Protein AF-A0AA40F4C8-F1 (afdb_monomer_lite)

Organism: NCBI:txid314040

Sequence (244 aa):
MNVYGVLSVASGTTTTLMPCRLSPGFLPMNLTTHPMLSGYGLGACSDGKNTGFLFYLANVSKSQVGIYKTTITSQQNSPPAPTPVSSFAFQVNPTSRLGAVYGNLADTAGPTAYVVFQDSQNALHLAASDGTLNLLVTPAGNPAMANTPVAYFPLGNQLIVYYFNSEATTIVYRVNILSALKQAEHQTLSEMPTPNGHTQLTAVLNPATVVTNSSGTSGTAFVSYIANGGGSIGTWADEVTTAS

pLDDT: mean 78.19, std 11.22, range [42.38, 93.25]

Radius of gyration: 17.73 Å; chains: 1; bounding box: 46×51×41 Å

Structure (mmCIF, N/CA/C/O backbone):
data_AF-A0AA40F4C8-F1
#
_entry.id   AF-A0AA40F4C8-F1
#
loop_
_atom_site.group_PDB
_atom_site.id
_atom_site.type_symbol
_atom_site.label_atom_id
_atom_site.label_alt_id
_atom_site.label_comp_id
_atom_site.label_asym_id
_atom_site.label_entity_id
_atom_site.label_seq_id
_atom_site.pdbx_PDB_ins_code
_atom_site.Cartn_x
_atom_site.Cartn_y
_atom_site.Cartn_z
_atom_site.occupancy
_atom_site.B_iso_or_equiv
_atom_site.auth_seq_id
_atom_site.auth_comp_id
_atom_site.auth_asym_id
_atom_site.auth_atom_id
_atom_site.pdbx_PDB_model_num
ATOM 1 N N . MET A 1 1 ? -20.120 -5.801 -5.354 1.00 59.66 1 MET A N 1
ATOM 2 C CA . MET A 1 1 ? -18.729 -5.355 -5.144 1.00 59.66 1 MET A CA 1
ATOM 3 C C . MET A 1 1 ? -18.763 -4.224 -4.138 1.00 59.66 1 MET A C 1
ATOM 5 O O . MET A 1 1 ? -19.530 -3.291 -4.349 1.00 59.66 1 MET A O 1
ATOM 9 N N . ASN A 1 2 ? -18.027 -4.331 -3.032 1.00 64.56 2 ASN A N 1
ATOM 10 C CA . ASN A 1 2 ? -17.949 -3.224 -2.086 1.00 64.56 2 ASN A CA 1
ATOM 11 C C . ASN A 1 2 ? -16.982 -2.176 -2.640 1.00 64.56 2 ASN A C 1
ATOM 13 O O . ASN A 1 2 ? -15.843 -2.504 -2.961 1.00 64.56 2 ASN A O 1
ATOM 17 N N . VAL A 1 3 ? -17.445 -0.936 -2.774 1.00 69.31 3 VAL A N 1
ATOM 18 C CA . VAL A 1 3 ? -16.591 0.197 -3.153 1.00 69.31 3 VAL A CA 1
ATOM 19 C C . VAL A 1 3 ? -16.376 1.030 -1.906 1.00 69.31 3 VAL A C 1
ATOM 21 O O . VAL A 1 3 ? -17.341 1.338 -1.205 1.00 69.31 3 VAL A O 1
ATOM 24 N N . TYR A 1 4 ? -15.131 1.393 -1.632 1.00 71.62 4 TYR A N 1
ATOM 25 C CA . TYR A 1 4 ? -14.750 2.200 -0.479 1.00 71.62 4 TYR A CA 1
ATOM 26 C C . TYR A 1 4 ? -14.129 3.505 -0.961 1.00 71.62 4 TYR A C 1
ATOM 28 O O . TYR A 1 4 ? -13.517 3.554 -2.026 1.00 71.62 4 TYR A O 1
ATOM 36 N N . GLY A 1 5 ? -14.299 4.562 -0.183 1.00 68.31 5 GLY A N 1
ATOM 37 C CA . GLY A 1 5 ? -13.740 5.867 -0.486 1.00 68.31 5 GLY A CA 1
ATOM 38 C C . GLY A 1 5 ? -13.587 6.704 0.769 1.00 68.31 5 GLY A C 1
ATOM 39 O O . GLY A 1 5 ? -13.863 6.258 1.884 1.00 68.31 5 GLY A O 1
ATOM 40 N N . VAL A 1 6 ? -13.140 7.937 0.580 1.00 71.62 6 VAL A N 1
ATOM 41 C CA . VAL A 1 6 ? -12.953 8.905 1.656 1.00 71.62 6 VAL A CA 1
ATOM 42 C C . VAL A 1 6 ? -13.672 10.170 1.249 1.00 71.62 6 VAL A C 1
ATOM 44 O O . VAL A 1 6 ? -13.396 10.742 0.197 1.00 71.62 6 VAL A O 1
ATOM 47 N N . LEU A 1 7 ? -14.625 10.580 2.075 1.00 71.88 7 LEU A N 1
ATOM 48 C CA . LEU A 1 7 ? -15.379 11.799 1.878 1.00 71.88 7 LEU A CA 1
ATOM 49 C C . LEU A 1 7 ? -14.697 12.926 2.646 1.00 71.88 7 LEU A C 1
ATOM 51 O O . LEU A 1 7 ? -14.493 12.833 3.855 1.00 71.88 7 LEU A O 1
ATOM 55 N N . SER A 1 8 ? -14.369 14.004 1.945 1.00 68.25 8 SER A N 1
ATOM 56 C CA . SER A 1 8 ? -13.979 15.257 2.577 1.00 68.25 8 SER A CA 1
ATOM 57 C C . SER A 1 8 ? -15.234 15.989 3.039 1.00 68.25 8 SER A C 1
ATOM 59 O O . SER A 1 8 ? -15.955 16.559 2.223 1.00 68.25 8 SER A O 1
ATOM 61 N N . VAL A 1 9 ? -15.513 15.951 4.341 1.00 67.19 9 VAL A N 1
ATOM 62 C CA . VAL A 1 9 ? -16.636 16.663 4.954 1.00 67.19 9 VAL A CA 1
ATOM 63 C C . VAL A 1 9 ? -16.110 17.974 5.521 1.00 67.19 9 VAL A C 1
ATOM 65 O O . VAL A 1 9 ? -15.381 17.993 6.513 1.00 67.19 9 VAL A O 1
ATOM 68 N N . ALA A 1 10 ? -16.463 19.082 4.877 1.00 67.50 10 ALA A N 1
ATOM 69 C CA . ALA A 1 10 ? -16.203 20.407 5.419 1.00 67.50 10 ALA A CA 1
ATOM 70 C C . ALA A 1 10 ? -17.279 20.749 6.463 1.00 67.50 10 ALA A C 1
ATOM 72 O O . ALA A 1 10 ? -18.471 20.698 6.166 1.00 67.50 10 ALA A O 1
ATOM 73 N N . SER A 1 11 ? -16.862 21.107 7.677 1.00 57.34 11 SER A N 1
ATOM 74 C CA . SER A 1 11 ? -17.738 21.593 8.746 1.00 57.34 11 SER A CA 1
ATOM 75 C C . SER A 1 11 ? -17.203 22.926 9.266 1.00 57.34 11 SER A C 1
ATOM 77 O O . SER A 1 11 ? -16.423 22.980 10.216 1.00 57.34 11 SER A O 1
ATOM 79 N N . GLY A 1 12 ? -17.609 24.027 8.631 1.00 69.75 12 GLY A N 1
ATOM 80 C CA . GLY A 1 12 ? -17.061 25.352 8.929 1.00 69.75 12 GLY A CA 1
ATOM 81 C C . GLY A 1 12 ? -15.633 25.498 8.393 1.00 69.75 12 GLY A C 1
ATOM 82 O O . GLY A 1 12 ? -15.419 25.373 7.191 1.00 69.75 12 GLY A O 1
ATOM 83 N N . THR A 1 13 ? -14.659 25.772 9.267 1.00 58.44 13 THR A N 1
ATOM 84 C CA . THR A 1 13 ? -13.235 25.939 8.902 1.00 58.44 13 THR A CA 1
ATOM 85 C C . THR A 1 13 ? -12.429 24.641 8.949 1.00 58.44 13 THR A C 1
ATOM 87 O O . THR A 1 13 ? -11.265 24.629 8.549 1.00 58.44 13 THR A O 1
ATOM 90 N N . THR A 1 14 ? -13.016 23.544 9.434 1.00 56.88 14 THR A N 1
ATOM 91 C CA . THR A 1 14 ? -12.347 22.245 9.521 1.00 56.88 14 THR A CA 1
ATOM 92 C C . THR A 1 14 ? -12.813 21.328 8.399 1.00 56.88 14 THR A C 1
ATOM 94 O O . THR A 1 14 ? -13.998 21.237 8.076 1.00 56.88 14 THR A O 1
ATOM 97 N N . THR A 1 15 ? -11.856 20.636 7.787 1.00 61.72 15 THR A N 1
ATOM 98 C CA . THR A 1 15 ? -12.133 19.540 6.859 1.00 61.72 15 THR A CA 1
ATOM 99 C C . THR A 1 15 ? -11.850 18.238 7.584 1.00 61.72 15 THR A C 1
ATOM 101 O O . THR A 1 15 ? -10.713 17.978 7.974 1.00 61.72 15 THR A O 1
ATOM 104 N N . THR A 1 16 ? -12.882 17.428 7.789 1.00 69.31 16 THR A N 1
ATOM 105 C CA . THR A 1 16 ? -12.741 16.082 8.335 1.00 69.31 16 THR A CA 1
ATOM 106 C C . THR A 1 16 ? -12.840 15.090 7.196 1.00 69.31 16 THR A C 1
ATOM 108 O O . THR A 1 16 ? -13.797 15.085 6.426 1.00 69.31 16 THR A O 1
ATOM 111 N N . LEU A 1 17 ? -11.834 14.237 7.082 1.00 68.62 17 LEU A N 1
ATOM 112 C CA . LEU A 1 17 ? -11.865 13.140 6.138 1.00 68.62 17 LEU A CA 1
ATOM 113 C C . LEU A 1 17 ? -12.557 11.953 6.800 1.00 68.62 17 LEU A C 1
ATOM 115 O O . LEU A 1 17 ? -12.140 11.484 7.858 1.00 68.62 17 LEU A O 1
ATOM 119 N N . MET A 1 18 ? -13.628 11.494 6.172 1.00 75.00 18 MET A N 1
ATOM 120 C CA . MET A 1 18 ? -14.476 10.425 6.666 1.00 75.00 18 MET A CA 1
ATOM 121 C C . MET A 1 18 ? -14.426 9.263 5.680 1.00 75.00 18 MET A C 1
ATOM 123 O O . MET A 1 18 ? -15.000 9.349 4.589 1.00 75.00 18 MET A O 1
ATOM 127 N N . PRO A 1 19 ? -13.756 8.161 6.028 1.00 74.31 19 PRO A N 1
ATOM 128 C CA . PRO A 1 19 ? -13.840 6.959 5.225 1.00 74.31 19 PRO A CA 1
ATOM 129 C C . PRO A 1 19 ? -15.274 6.443 5.176 1.00 74.31 19 PRO A C 1
ATOM 131 O O . PRO A 1 19 ? -16.036 6.576 6.134 1.00 74.31 19 PRO A O 1
ATOM 134 N N . CYS A 1 20 ? -15.664 5.875 4.045 1.00 76.69 20 CYS A N 1
ATOM 135 C CA . CYS A 1 20 ? -17.017 5.388 3.833 1.00 76.69 20 CYS A CA 1
ATOM 136 C C . CYS A 1 20 ? -17.041 4.205 2.865 1.00 76.69 20 CYS A C 1
ATOM 138 O O . CYS A 1 20 ? -16.199 4.075 1.974 1.00 76.69 20 CYS A O 1
ATOM 140 N N . ARG A 1 21 ? -18.036 3.331 3.031 1.00 80.19 21 ARG A N 1
ATOM 141 C CA . ARG A 1 21 ? -18.459 2.429 1.956 1.00 80.19 21 ARG A CA 1
ATOM 142 C C . ARG A 1 21 ? -19.359 3.232 1.023 1.00 80.19 21 ARG A C 1
ATOM 144 O O . ARG A 1 21 ? -20.300 3.848 1.502 1.00 80.19 21 ARG A O 1
ATOM 151 N N . LEU A 1 22 ? -19.075 3.231 -0.274 1.00 77.56 22 LEU A N 1
ATOM 152 C CA . LEU A 1 22 ? -19.856 3.900 -1.320 1.00 77.56 22 LEU A CA 1
ATOM 153 C C . LEU A 1 22 ? -20.883 2.957 -1.972 1.00 77.56 22 LEU A C 1
ATOM 155 O O . LEU A 1 22 ? -21.9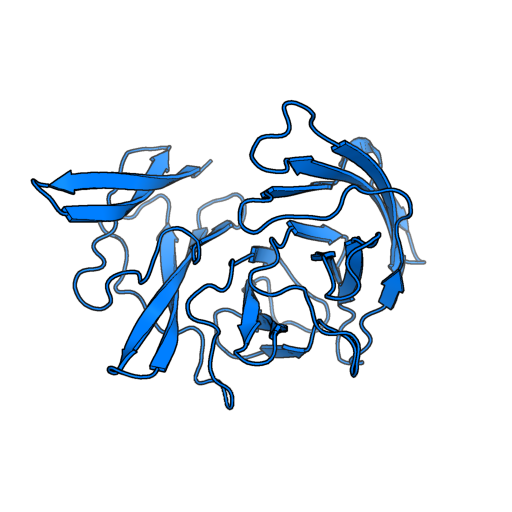39 3.401 -2.405 1.00 77.56 22 LEU A O 1
ATOM 159 N N . SER A 1 23 ? -20.596 1.653 -2.024 1.00 76.00 23 SER A N 1
ATOM 160 C CA . SER A 1 23 ? -21.461 0.621 -2.623 1.00 76.00 23 SER A CA 1
ATOM 161 C C . SER A 1 23 ? -21.364 -0.687 -1.824 1.00 76.00 23 SER A C 1
ATOM 163 O O . SER A 1 23 ? -20.271 -0.973 -1.326 1.00 76.00 23 SER A O 1
ATOM 165 N N . PRO A 1 24 ? -22.450 -1.477 -1.655 1.00 71.75 24 PRO A N 1
ATOM 166 C CA . PRO A 1 24 ? -23.795 -1.317 -2.240 1.00 71.75 24 PRO A CA 1
ATOM 167 C C . PRO A 1 24 ? -24.674 -0.256 -1.561 1.00 71.75 24 PRO A C 1
ATOM 169 O O . PRO A 1 24 ? -25.805 -0.033 -1.972 1.00 71.75 24 PRO A O 1
ATOM 172 N N . GLY A 1 25 ? -24.170 0.407 -0.526 1.00 78.50 25 GLY A N 1
ATOM 173 C CA . GLY A 1 25 ? -24.858 1.513 0.123 1.00 78.50 25 GLY A CA 1
ATOM 174 C C . GLY A 1 25 ? -23.880 2.351 0.923 1.00 78.50 25 GLY A C 1
ATOM 175 O O . GLY A 1 25 ? -22.860 1.828 1.397 1.00 78.50 25 GLY A O 1
ATOM 176 N N . PHE A 1 26 ? -24.217 3.632 1.063 1.00 82.06 26 PHE A N 1
ATOM 177 C CA . PHE A 1 26 ? -23.401 4.584 1.797 1.00 82.06 26 PHE A CA 1
ATOM 178 C C . PHE A 1 26 ? -23.356 4.218 3.281 1.00 82.06 26 PHE A C 1
ATOM 180 O O . PHE A 1 26 ? -24.395 4.138 3.934 1.00 82.06 26 PHE A O 1
ATOM 187 N N . LEU A 1 27 ? -22.156 3.994 3.808 1.00 81.00 27 LEU A N 1
ATOM 188 C CA . LEU A 1 27 ? -21.935 3.775 5.233 1.00 81.00 27 LEU A CA 1
ATOM 189 C C . LEU A 1 27 ? -20.741 4.620 5.689 1.00 81.00 27 LEU A C 1
ATOM 191 O O . LEU A 1 27 ? -19.606 4.266 5.347 1.00 81.00 27 LEU A O 1
ATOM 195 N N . PRO A 1 28 ? -20.962 5.722 6.427 1.00 78.94 28 PRO A N 1
ATOM 196 C CA . PRO A 1 28 ? -19.875 6.510 6.987 1.00 78.94 28 PRO A CA 1
ATOM 197 C C . PRO A 1 28 ? -19.174 5.736 8.105 1.00 78.94 28 PRO A C 1
ATOM 199 O O . PRO A 1 28 ? -19.815 5.050 8.903 1.00 78.94 28 PRO A O 1
ATOM 202 N N . MET A 1 29 ? -17.851 5.861 8.182 1.00 75.75 29 MET A N 1
ATOM 203 C CA . MET A 1 29 ? -17.067 5.271 9.260 1.00 75.75 29 MET A CA 1
ATOM 204 C C . MET A 1 29 ? -16.811 6.301 10.345 1.00 75.75 29 MET A C 1
ATOM 206 O O . MET A 1 29 ? -16.271 7.378 10.094 1.00 75.75 29 MET A O 1
ATOM 210 N N . ASN A 1 30 ? -17.199 5.953 11.569 1.00 71.25 30 ASN A N 1
ATOM 211 C CA . ASN A 1 30 ? -16.960 6.794 12.724 1.00 71.25 30 ASN A CA 1
ATOM 212 C C . ASN A 1 30 ? -15.550 6.535 13.277 1.00 71.25 30 ASN A C 1
ATOM 214 O O . ASN A 1 30 ? -15.293 5.482 13.857 1.00 71.25 30 ASN A O 1
ATOM 218 N N . LEU A 1 31 ? -14.647 7.501 13.091 1.00 71.69 31 LEU A N 1
ATOM 219 C CA . LEU A 1 31 ? -13.261 7.454 13.571 1.00 71.69 31 LEU A CA 1
ATOM 220 C C . LEU A 1 31 ? -13.022 8.338 14.812 1.00 71.69 31 LEU A C 1
ATOM 222 O O . LEU A 1 31 ? -11.901 8.782 15.040 1.00 71.69 31 LEU A O 1
ATOM 226 N N . THR A 1 32 ? -14.051 8.633 15.615 1.00 68.00 32 THR A N 1
ATOM 227 C CA . THR A 1 32 ? -13.962 9.601 16.730 1.00 68.00 32 THR A CA 1
ATOM 228 C C . THR A 1 32 ? -12.870 9.308 17.755 1.00 68.00 32 THR A C 1
ATOM 230 O O . THR A 1 32 ? -12.307 10.247 18.310 1.00 68.00 32 THR A O 1
ATOM 233 N N . THR A 1 33 ? -12.559 8.038 18.024 1.00 67.62 33 THR A N 1
ATOM 234 C CA . THR A 1 33 ? -11.552 7.667 19.034 1.00 67.62 33 THR A CA 1
ATOM 235 C C . THR A 1 33 ? -10.119 7.842 18.543 1.00 67.62 33 THR A C 1
ATOM 237 O O . THR A 1 33 ? -9.248 8.193 19.331 1.00 67.62 33 THR A O 1
ATOM 240 N N . HIS A 1 34 ? -9.876 7.634 17.250 1.00 75.31 34 HIS A N 1
ATOM 241 C CA . HIS A 1 34 ? -8.559 7.744 16.628 1.00 75.31 34 HIS A CA 1
ATOM 242 C C . HIS A 1 34 ? -8.734 8.470 15.296 1.00 75.31 34 HIS A C 1
ATOM 244 O O . HIS A 1 34 ? -8.841 7.814 14.254 1.00 75.31 34 HIS A O 1
ATOM 250 N N . PRO A 1 35 ? -8.838 9.812 15.323 1.00 75.50 35 PRO A N 1
ATOM 251 C CA . PRO A 1 35 ? -9.052 10.584 14.117 1.00 75.50 35 PRO A CA 1
ATOM 252 C C . PRO A 1 35 ? -7.842 10.445 13.200 1.00 75.50 35 PRO A C 1
ATOM 254 O O . PRO A 1 35 ? -6.688 10.411 13.637 1.00 75.50 35 PRO A O 1
ATOM 257 N N . MET A 1 36 ? -8.124 10.368 11.909 1.00 79.31 36 MET A N 1
ATOM 258 C CA . MET A 1 36 ? -7.096 10.242 10.895 1.00 79.31 36 MET A CA 1
ATOM 259 C C . MET A 1 36 ? -6.235 11.510 10.810 1.00 79.31 36 MET A C 1
ATOM 261 O O . MET A 1 36 ? -6.755 12.624 10.833 1.00 79.31 36 MET A O 1
ATOM 265 N N . LEU A 1 37 ? -4.918 11.331 10.689 1.00 76.00 37 LEU A N 1
ATOM 266 C CA . LEU A 1 37 ? -3.919 12.406 10.725 1.00 76.00 37 LEU A CA 1
ATOM 267 C C . LEU A 1 37 ? -3.928 13.318 9.489 1.00 76.00 37 LEU A C 1
ATOM 269 O O . LEU A 1 37 ? -3.694 14.516 9.616 1.00 76.00 37 LEU A O 1
ATOM 273 N N . SER A 1 38 ? -4.163 12.775 8.291 1.00 64.75 38 SER A N 1
ATOM 274 C CA . SER A 1 38 ? -4.226 13.534 7.031 1.00 64.75 38 SER A CA 1
ATOM 275 C C . SER A 1 38 ? -4.740 12.662 5.875 1.00 64.75 38 SER A C 1
ATOM 277 O O . SER A 1 38 ? -4.795 11.441 5.998 1.00 64.75 38 SER A O 1
ATOM 279 N N . GLY A 1 39 ? -5.084 13.267 4.730 1.00 63.47 39 GLY A N 1
ATOM 280 C CA . GLY A 1 39 ? -5.604 12.549 3.552 1.00 63.47 39 GLY A CA 1
ATOM 281 C C . GLY A 1 39 ? -4.608 11.691 2.782 1.00 63.47 39 GLY A C 1
ATOM 282 O O . GLY A 1 39 ? -5.018 10.963 1.884 1.00 63.47 39 GLY A O 1
ATOM 283 N N . TYR A 1 40 ? -3.324 11.750 3.132 1.00 63.41 40 TYR A N 1
ATOM 284 C CA . TYR A 1 40 ? -2.274 10.980 2.466 1.00 63.41 40 TYR A CA 1
ATOM 285 C C . TYR A 1 40 ? -2.076 9.592 3.088 1.00 63.41 40 TYR A C 1
ATOM 287 O O . TYR A 1 40 ? -1.556 8.704 2.424 1.00 63.41 40 TYR A O 1
ATOM 295 N N . GLY A 1 41 ? -2.540 9.374 4.321 1.00 78.69 41 GLY A N 1
ATOM 296 C CA . GLY A 1 41 ? -2.346 8.131 5.063 1.00 78.69 41 GLY A CA 1
ATOM 297 C C . GLY A 1 41 ? -3.555 7.209 5.012 1.00 78.69 41 GLY A C 1
ATOM 298 O O . GLY A 1 41 ? -4.098 6.911 6.068 1.00 78.69 41 GLY A O 1
ATOM 299 N N . LEU A 1 42 ? -3.996 6.802 3.819 1.00 84.69 42 LEU A N 1
ATOM 300 C CA . LEU A 1 42 ? -5.166 5.943 3.603 1.00 84.69 42 LEU A CA 1
ATOM 301 C C . LEU A 1 42 ? -4.850 4.826 2.616 1.00 84.69 42 LEU A C 1
ATOM 303 O O . LEU A 1 42 ? -4.348 5.094 1.531 1.00 84.69 42 LEU A O 1
ATOM 307 N N . GLY A 1 43 ? -5.192 3.593 2.978 1.00 85.94 43 GLY A N 1
ATOM 308 C CA . GLY A 1 43 ? -5.094 2.429 2.103 1.00 85.94 43 GLY A CA 1
ATOM 309 C C . GLY A 1 43 ? -6.315 1.539 2.285 1.00 85.94 43 GLY A C 1
ATOM 310 O O . GLY A 1 43 ? -6.787 1.361 3.404 1.00 85.94 43 GLY A O 1
ATOM 311 N N . ALA A 1 44 ? -6.850 0.978 1.204 1.00 86.50 44 ALA A N 1
ATOM 312 C CA . ALA A 1 44 ? -7.980 0.059 1.275 1.00 86.50 44 ALA A CA 1
ATOM 313 C C . ALA A 1 44 ? -7.745 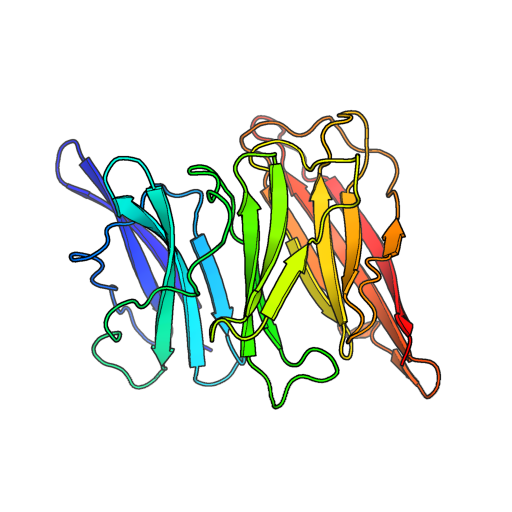-1.176 0.406 1.00 86.50 44 ALA A C 1
ATOM 315 O O . ALA A 1 44 ? -7.186 -1.080 -0.684 1.00 86.50 44 ALA A O 1
ATOM 316 N N . CYS A 1 45 ? -8.213 -2.328 0.876 1.00 86.44 45 CYS A N 1
ATOM 317 C CA . CYS A 1 45 ? -8.200 -3.577 0.124 1.00 86.44 45 CYS A CA 1
ATOM 318 C C . CYS A 1 45 ? -9.445 -4.412 0.415 1.00 86.44 45 CYS A C 1
ATOM 320 O O . CYS A 1 45 ? -10.135 -4.192 1.408 1.00 86.44 45 CYS A O 1
ATOM 322 N N . SER A 1 46 ? -9.737 -5.395 -0.434 1.00 84.62 46 SER A N 1
ATOM 323 C CA . SER A 1 46 ? -10.859 -6.314 -0.239 1.00 84.62 46 SER A CA 1
ATOM 324 C C . SER A 1 46 ? -10.538 -7.695 -0.787 1.00 84.62 46 SER A C 1
ATOM 326 O O . SER A 1 46 ? -9.785 -7.824 -1.746 1.00 84.62 46 SER A O 1
ATOM 328 N N . ASP A 1 47 ? -11.184 -8.707 -0.213 1.00 84.69 47 ASP A N 1
ATOM 329 C CA . ASP A 1 47 ? -11.228 -10.080 -0.724 1.00 84.69 47 ASP A CA 1
ATOM 330 C C . ASP A 1 47 ? -11.988 -10.229 -2.059 1.00 84.69 47 ASP A C 1
ATOM 332 O O . ASP A 1 47 ? -12.153 -11.341 -2.561 1.00 84.69 47 ASP A O 1
ATOM 336 N N . GLY A 1 48 ? -12.502 -9.126 -2.616 1.00 80.19 48 GLY A N 1
ATOM 337 C CA . GLY A 1 48 ? -13.338 -9.110 -3.818 1.00 80.19 48 GLY A CA 1
ATOM 338 C C . GLY A 1 48 ? -14.755 -9.646 -3.586 1.00 80.19 48 GLY A C 1
ATOM 339 O O . GLY A 1 48 ? -15.560 -9.684 -4.517 1.00 80.19 48 GLY A O 1
ATOM 340 N N . LYS A 1 49 ? -15.080 -10.041 -2.352 1.00 81.88 49 LYS A N 1
ATOM 341 C CA . LYS A 1 49 ? -16.341 -10.653 -1.938 1.00 81.88 49 LYS A CA 1
ATOM 342 C C . LYS A 1 49 ? -17.023 -9.770 -0.892 1.00 81.88 49 LYS A C 1
ATOM 344 O O . LYS A 1 49 ? -17.666 -8.778 -1.240 1.00 81.88 49 LYS A O 1
ATOM 349 N N . ASN A 1 50 ? -16.918 -10.143 0.381 1.00 80.56 50 ASN A N 1
ATOM 350 C CA . ASN A 1 50 ? -17.708 -9.581 1.470 1.00 80.56 50 ASN A CA 1
ATOM 351 C C . ASN A 1 50 ? -16.874 -8.816 2.486 1.00 80.56 50 ASN A C 1
ATOM 353 O O . ASN A 1 50 ? -17.476 -8.117 3.297 1.00 80.56 50 ASN A O 1
ATOM 357 N N . THR A 1 51 ? -15.546 -8.919 2.441 1.00 83.56 51 THR A N 1
ATOM 358 C CA . THR A 1 51 ? -14.661 -8.358 3.461 1.00 83.56 51 THR A CA 1
ATOM 359 C C . THR A 1 51 ? -13.718 -7.344 2.835 1.00 83.56 51 THR A C 1
ATOM 361 O O . THR A 1 51 ? -12.984 -7.630 1.887 1.00 83.56 51 THR A O 1
ATOM 364 N N . GLY A 1 52 ? -13.738 -6.132 3.372 1.00 84.75 52 GLY A N 1
ATOM 365 C CA . GLY A 1 52 ? -12.777 -5.081 3.082 1.00 84.75 52 GLY A CA 1
ATOM 366 C C . GLY A 1 52 ? -12.007 -4.688 4.329 1.00 84.75 52 GLY A C 1
ATOM 367 O O . GLY A 1 52 ? -12.478 -4.869 5.451 1.00 84.75 52 GLY A O 1
ATOM 368 N N . PHE A 1 53 ? -10.833 -4.116 4.126 1.00 87.50 53 PHE A N 1
ATOM 369 C CA . PHE A 1 53 ? -10.027 -3.515 5.172 1.00 87.50 53 PHE A CA 1
ATOM 370 C C . PHE A 1 53 ? -9.683 -2.101 4.753 1.00 87.50 53 PHE A C 1
ATOM 372 O O . PHE A 1 53 ? -9.307 -1.852 3.607 1.00 87.50 53 PHE A O 1
ATOM 379 N N . LEU A 1 54 ? -9.814 -1.188 5.702 1.00 87.19 54 LEU A N 1
ATOM 380 C CA . LEU A 1 54 ? -9.331 0.170 5.576 1.00 87.19 54 LEU A CA 1
ATOM 381 C C . LEU A 1 54 ? -8.215 0.369 6.585 1.00 87.19 54 LEU A C 1
ATOM 383 O O . LEU A 1 54 ? -8.414 0.108 7.768 1.00 87.19 54 LEU A O 1
ATOM 387 N N . PHE A 1 55 ? -7.092 0.880 6.108 1.00 89.44 55 PHE A N 1
ATOM 388 C CA . PHE A 1 55 ? -5.933 1.278 6.883 1.00 89.44 55 PHE A CA 1
ATOM 389 C C . PHE A 1 55 ? -5.800 2.789 6.856 1.00 89.44 55 PHE A C 1
ATOM 391 O O . PHE A 1 55 ? -6.009 3.415 5.813 1.00 89.44 55 PHE A O 1
ATOM 398 N N . TYR A 1 56 ? -5.427 3.371 7.989 1.00 88.88 56 TYR A N 1
ATOM 399 C CA . TYR A 1 56 ? -5.165 4.796 8.061 1.00 88.88 56 TYR A CA 1
ATOM 400 C C . TYR A 1 56 ? -4.158 5.172 9.149 1.00 88.88 56 TYR A C 1
ATOM 402 O O . TYR A 1 56 ? -3.961 4.440 10.121 1.00 88.88 56 TYR A O 1
ATOM 410 N N . LEU A 1 57 ? -3.518 6.331 8.984 1.00 90.25 57 LEU A N 1
ATOM 411 C CA . LEU A 1 57 ? -2.621 6.901 9.990 1.00 90.25 57 LEU A CA 1
ATOM 412 C C . LEU A 1 57 ? -3.407 7.666 11.053 1.00 90.25 57 LEU A C 1
ATOM 414 O O . LEU A 1 57 ? -4.224 8.527 10.721 1.00 90.25 57 LEU A O 1
ATOM 418 N N . ALA A 1 58 ? -3.108 7.417 12.326 1.00 88.38 58 ALA A N 1
ATOM 419 C CA . ALA A 1 58 ? -3.645 8.190 13.443 1.00 88.38 58 ALA A CA 1
ATOM 420 C C . ALA A 1 58 ? -2.594 8.420 14.531 1.00 88.38 58 ALA A C 1
ATOM 422 O O . ALA A 1 58 ? -1.627 7.665 14.666 1.00 88.38 58 ALA A O 1
ATOM 423 N N . ASN A 1 59 ? -2.801 9.474 15.318 1.00 86.56 59 ASN A N 1
ATOM 424 C CA . ASN A 1 59 ? -1.983 9.731 16.495 1.00 86.56 59 ASN A CA 1
ATOM 425 C C . ASN A 1 59 ? -2.249 8.641 17.537 1.00 86.56 59 ASN A C 1
ATOM 427 O O . ASN A 1 59 ? -3.382 8.454 17.973 1.00 86.56 59 ASN A O 1
ATOM 431 N N . VAL A 1 60 ? -1.194 7.945 17.950 1.00 84.62 60 VAL A N 1
ATOM 432 C CA . VAL A 1 60 ? -1.209 7.082 19.141 1.00 84.62 60 VAL A CA 1
ATOM 433 C C . VAL A 1 60 ? -0.989 7.942 20.385 1.00 84.62 60 VAL A C 1
ATOM 435 O O . VAL A 1 60 ? -1.599 7.728 21.427 1.00 84.62 60 VAL A O 1
ATOM 438 N N . SER A 1 61 ? -0.131 8.955 20.265 1.00 82.38 61 SER A N 1
ATOM 439 C CA . SER A 1 61 ? 0.132 9.963 21.289 1.00 82.38 61 SER A CA 1
ATOM 440 C C . SER A 1 61 ? 0.491 11.296 20.622 1.00 82.38 61 SER A C 1
ATOM 442 O O . SER A 1 61 ? 0.479 11.404 19.398 1.00 82.38 61 SER A O 1
ATOM 444 N N . LYS A 1 62 ? 0.838 12.326 21.407 1.00 79.62 62 LYS A N 1
ATOM 445 C CA . LYS A 1 62 ? 1.235 13.644 20.870 1.00 79.62 62 LYS A CA 1
ATOM 446 C C . LYS A 1 62 ? 2.468 13.602 19.956 1.00 79.62 62 LYS A C 1
ATOM 448 O O . LYS A 1 62 ? 2.656 14.530 19.180 1.00 79.62 62 LYS A O 1
ATOM 453 N N . SER A 1 63 ? 3.311 12.577 20.075 1.00 79.25 63 SER A N 1
ATOM 454 C CA . SER A 1 63 ? 4.579 12.459 19.344 1.00 79.25 63 SER A CA 1
ATOM 455 C C . SER A 1 63 ? 4.696 11.179 18.520 1.00 79.25 63 SER A C 1
ATOM 457 O O . SER A 1 63 ? 5.734 10.959 17.903 1.00 79.25 63 SER A O 1
ATOM 459 N N . GLN A 1 64 ? 3.666 10.329 18.520 1.00 86.94 64 GLN A N 1
ATOM 460 C CA . GLN A 1 64 ? 3.719 9.017 17.887 1.00 86.94 64 GLN A CA 1
ATOM 461 C C . GLN A 1 64 ? 2.546 8.813 16.939 1.00 86.94 64 GLN A C 1
ATOM 463 O O . GLN A 1 64 ? 1.382 8.962 17.321 1.00 86.94 64 GLN A O 1
ATOM 468 N N . VAL A 1 65 ? 2.878 8.375 15.729 1.00 89.12 65 VAL A N 1
ATOM 469 C CA . VAL A 1 65 ? 1.925 7.958 14.703 1.00 89.12 65 VAL A CA 1
ATOM 470 C C . VAL A 1 65 ? 1.886 6.438 14.632 1.00 89.12 65 VAL A C 1
ATOM 472 O O . VAL A 1 65 ? 2.918 5.773 14.722 1.00 89.12 65 VAL A O 1
ATOM 475 N N . GLY A 1 66 ? 0.686 5.890 14.472 1.00 90.38 66 GLY A N 1
ATOM 476 C CA . GLY A 1 66 ? 0.452 4.466 14.268 1.00 90.38 66 GLY A CA 1
ATOM 477 C C . GLY A 1 66 ? -0.480 4.214 13.092 1.00 90.38 66 GLY A C 1
ATOM 478 O O . GLY A 1 66 ? -1.163 5.120 12.609 1.00 90.38 66 GLY A O 1
ATOM 479 N N . ILE A 1 67 ? -0.509 2.959 12.649 1.00 91.81 67 ILE A N 1
ATOM 480 C CA . ILE A 1 67 ? -1.415 2.488 11.602 1.00 91.81 67 ILE A CA 1
ATOM 481 C C . ILE A 1 67 ? -2.579 1.776 12.272 1.00 91.81 67 ILE A C 1
ATOM 483 O O . ILE A 1 67 ? -2.389 0.794 12.993 1.00 91.81 67 ILE A O 1
ATOM 487 N N . TYR A 1 68 ? -3.779 2.271 12.007 1.00 90.56 68 TYR A N 1
ATOM 488 C CA . TYR A 1 68 ? -5.026 1.671 12.448 1.00 90.56 68 TYR A CA 1
ATOM 489 C C . TYR A 1 68 ? -5.715 1.012 11.271 1.00 90.56 68 TYR A C 1
ATOM 491 O O . TYR A 1 68 ? -5.572 1.441 10.126 1.00 90.56 68 TYR A O 1
ATOM 499 N N . LYS A 1 69 ? -6.481 -0.030 11.566 1.00 89.75 69 LYS A N 1
ATOM 500 C CA . LYS A 1 69 ? -7.317 -0.727 10.607 1.00 89.75 69 LYS A CA 1
ATOM 501 C C . LYS A 1 69 ? -8.747 -0.831 11.107 1.00 89.75 69 LYS A C 1
ATOM 503 O O . LYS A 1 69 ? -8.994 -0.929 12.305 1.00 89.75 69 LYS A O 1
ATOM 508 N N . THR A 1 70 ? -9.693 -0.897 10.185 1.00 87.25 70 THR A N 1
ATOM 509 C CA . THR A 1 70 ? -11.048 -1.377 10.465 1.00 87.25 70 THR A CA 1
ATOM 510 C C . THR A 1 70 ? -11.475 -2.354 9.376 1.00 87.25 70 THR A C 1
ATOM 512 O O . THR A 1 70 ? -11.085 -2.221 8.214 1.00 87.25 70 THR A O 1
ATOM 515 N N . THR A 1 71 ? -12.231 -3.378 9.770 1.00 86.62 71 THR A N 1
ATOM 516 C CA . THR A 1 71 ? -12.772 -4.384 8.847 1.00 86.62 71 THR A CA 1
ATOM 517 C C . THR A 1 71 ? -14.171 -3.961 8.443 1.00 86.62 71 THR A C 1
ATOM 519 O O . THR A 1 71 ? -14.987 -3.660 9.304 1.00 86.62 71 THR A O 1
ATOM 522 N N . ILE A 1 72 ? -14.473 -3.950 7.151 1.00 78.38 72 ILE A N 1
ATOM 523 C CA . ILE A 1 72 ? -15.755 -3.475 6.638 1.00 78.38 72 ILE A CA 1
ATOM 524 C C . ILE A 1 72 ? -16.400 -4.591 5.843 1.00 78.38 72 ILE A C 1
ATOM 526 O O . ILE A 1 72 ? -15.902 -4.978 4.785 1.00 78.38 72 ILE A O 1
ATOM 530 N N . THR A 1 73 ? -17.538 -5.077 6.325 1.00 78.81 73 THR A N 1
ATOM 531 C CA . THR A 1 73 ? -18.274 -6.144 5.646 1.00 78.81 73 THR A CA 1
ATOM 532 C C . THR A 1 73 ? -19.498 -5.628 4.891 1.00 78.81 73 THR A C 1
ATOM 534 O O . THR A 1 73 ? -20.042 -4.559 5.184 1.00 78.81 73 THR A O 1
ATOM 537 N N . SER A 1 74 ? -19.956 -6.385 3.892 1.00 69.50 74 SER A N 1
ATOM 538 C CA . SER A 1 74 ? -21.148 -6.041 3.099 1.00 69.50 74 SER A CA 1
ATOM 539 C C . SER A 1 74 ? -22.437 -5.980 3.936 1.00 69.50 74 SER A C 1
ATOM 541 O O . SER A 1 74 ? -23.329 -5.196 3.614 1.00 69.50 74 SER A O 1
ATOM 543 N N . GLN A 1 75 ? -22.521 -6.725 5.042 1.00 72.88 75 GLN A N 1
ATOM 544 C CA . GLN A 1 75 ? -23.727 -6.828 5.876 1.00 72.88 75 GLN A CA 1
ATOM 545 C C . GLN A 1 75 ? -23.752 -5.902 7.101 1.00 72.88 75 GLN A C 1
ATOM 547 O O . GLN A 1 75 ? -24.728 -5.896 7.848 1.00 72.88 75 GLN A O 1
ATOM 552 N N . GLN A 1 76 ? -22.700 -5.119 7.336 1.00 73.12 76 GLN A N 1
ATOM 553 C CA . GLN A 1 76 ? -22.644 -4.245 8.504 1.00 73.12 76 GLN A CA 1
ATOM 554 C C . GLN A 1 76 ? -23.439 -2.952 8.305 1.00 73.12 76 GLN A C 1
ATOM 556 O O . GLN A 1 76 ? -23.290 -2.261 7.298 1.00 73.12 76 GLN A O 1
ATOM 561 N N . ASN A 1 77 ? -24.233 -2.612 9.325 1.00 70.69 77 ASN A N 1
ATOM 562 C CA . ASN A 1 77 ? -24.903 -1.315 9.466 1.00 70.69 77 ASN A CA 1
ATOM 563 C C . ASN A 1 77 ? -24.023 -0.276 10.176 1.00 70.69 77 ASN A C 1
ATOM 565 O O . ASN A 1 77 ? -24.301 0.913 10.082 1.00 70.69 77 ASN A O 1
ATOM 569 N N . SER A 1 78 ? -22.966 -0.731 10.858 1.00 72.62 78 SER A N 1
ATOM 570 C CA . SER A 1 78 ? -21.934 0.097 11.485 1.00 72.62 78 SER A CA 1
ATOM 571 C C . SER A 1 78 ? -20.588 -0.632 11.400 1.00 72.62 78 SER A C 1
ATOM 573 O O . SER A 1 78 ? -20.548 -1.838 11.671 1.00 72.62 78 SER A O 1
ATOM 575 N N . PRO A 1 79 ? -19.488 0.047 11.032 1.00 72.50 79 PRO A N 1
ATOM 576 C CA . PRO A 1 79 ? -18.160 -0.555 11.049 1.00 72.50 79 PRO A CA 1
ATOM 577 C C . PRO A 1 79 ? -17.693 -0.806 12.495 1.00 72.50 79 PRO A C 1
ATOM 579 O O . PRO A 1 79 ? -18.073 -0.061 13.404 1.00 72.50 79 PRO A O 1
ATOM 582 N N . PRO A 1 80 ? -16.868 -1.840 12.731 1.00 81.62 80 PRO A N 1
ATOM 583 C CA . PRO A 1 80 ? -16.275 -2.096 14.033 1.00 81.62 80 PRO A CA 1
ATOM 584 C C . PRO A 1 80 ? -15.290 -0.984 14.409 1.00 81.62 80 PRO A C 1
ATOM 586 O O . PRO A 1 80 ? -14.749 -0.279 13.548 1.00 81.62 80 PRO A O 1
ATOM 589 N N . ALA A 1 81 ? -15.035 -0.864 15.713 1.00 82.50 81 ALA A N 1
ATOM 590 C CA . ALA A 1 81 ? -14.033 0.054 16.232 1.00 82.50 81 ALA A CA 1
ATOM 591 C C . ALA A 1 81 ? -12.663 -0.223 15.578 1.00 82.50 81 ALA A C 1
ATOM 593 O O . ALA A 1 81 ? -12.273 -1.391 15.467 1.00 82.50 81 ALA A O 1
ATOM 594 N N . PRO A 1 82 ? -11.932 0.818 15.147 1.00 86.44 82 PRO A N 1
ATOM 595 C CA . PRO A 1 82 ? -10.598 0.639 14.600 1.00 86.44 82 PRO A CA 1
ATOM 596 C C . PRO A 1 82 ? -9.632 0.026 15.619 1.00 86.44 82 PRO A C 1
ATOM 598 O O . PRO A 1 82 ? -9.666 0.371 16.801 1.00 86.44 82 PRO A O 1
ATOM 601 N N . THR A 1 83 ? -8.743 -0.846 15.153 1.00 89.38 83 THR A N 1
ATOM 602 C CA . THR A 1 83 ? -7.686 -1.474 15.957 1.00 89.38 83 THR A CA 1
ATOM 603 C C . THR A 1 83 ? -6.309 -1.175 15.363 1.00 89.38 83 THR A C 1
ATOM 605 O O . THR A 1 83 ? -6.203 -0.976 14.153 1.00 89.38 83 THR A O 1
ATOM 608 N N . PRO A 1 84 ? -5.233 -1.112 16.165 1.00 90.38 84 PRO A N 1
ATOM 609 C CA . PRO A 1 84 ? -3.883 -0.957 15.627 1.00 90.38 84 PRO A CA 1
ATOM 610 C C . PRO A 1 84 ? -3.460 -2.208 14.837 1.00 90.38 84 PRO A C 1
ATOM 612 O O . PRO A 1 84 ? -3.819 -3.325 15.207 1.00 90.38 84 PRO A O 1
ATOM 615 N N . VAL A 1 85 ? -2.683 -2.028 13.763 1.00 87.38 85 VAL A N 1
ATOM 616 C CA . VAL A 1 85 ? -2.108 -3.142 12.978 1.00 87.38 85 VAL A CA 1
ATOM 617 C C . VAL A 1 85 ? -1.042 -3.895 13.784 1.00 87.38 85 VAL A C 1
ATOM 619 O O . VAL A 1 85 ? -1.027 -5.120 13.786 1.00 87.38 85 VAL A O 1
ATOM 622 N N . SER A 1 86 ? -0.184 -3.168 14.507 1.00 81.00 86 SER A N 1
ATOM 623 C CA . SER A 1 86 ? 0.823 -3.716 15.429 1.00 81.00 86 SER A CA 1
ATOM 624 C C . SER A 1 86 ? 1.537 -2.596 16.196 1.00 81.00 86 SER A C 1
ATOM 626 O O . SER A 1 86 ? 1.408 -1.418 15.855 1.00 81.00 86 SER A O 1
ATOM 628 N N . SER A 1 87 ? 2.349 -2.956 17.195 1.00 76.81 87 SER A N 1
ATOM 629 C CA . SER A 1 87 ? 3.377 -2.073 17.759 1.00 76.81 87 SER A CA 1
ATOM 630 C C . SER A 1 87 ? 4.678 -2.207 16.961 1.00 76.81 87 SER A C 1
ATOM 632 O O . SER A 1 87 ? 5.312 -3.261 16.982 1.00 76.81 87 SER A O 1
ATOM 634 N N . PHE A 1 88 ? 5.083 -1.149 16.263 1.00 80.94 88 PHE A N 1
ATOM 635 C CA . PHE A 1 88 ? 6.345 -1.120 15.523 1.00 80.94 88 PHE A CA 1
ATOM 636 C C . PHE A 1 88 ? 7.498 -0.678 16.433 1.00 80.94 88 PHE A C 1
ATOM 638 O O . PHE A 1 88 ? 7.325 0.199 17.277 1.00 80.94 88 PHE A O 1
ATOM 645 N N . ALA A 1 89 ? 8.690 -1.252 16.240 1.00 81.94 89 ALA A N 1
ATOM 646 C CA . ALA A 1 89 ? 9.908 -0.838 16.952 1.00 81.94 89 ALA A CA 1
ATOM 647 C C . ALA A 1 89 ? 10.472 0.512 16.457 1.00 81.94 89 ALA A C 1
ATOM 649 O O . ALA A 1 89 ? 11.444 1.027 17.003 1.00 81.94 89 ALA A O 1
ATOM 650 N N . PHE A 1 90 ? 9.870 1.075 15.412 1.00 83.12 90 PHE A N 1
ATOM 651 C CA . PHE A 1 90 ? 10.269 2.305 14.743 1.00 83.12 90 PHE A CA 1
ATOM 652 C C . PHE A 1 90 ? 9.083 3.267 14.632 1.00 83.12 90 PHE A C 1
ATOM 654 O O . PHE A 1 90 ? 7.923 2.884 14.795 1.00 83.12 90 PHE A O 1
ATOM 661 N N . GLN A 1 91 ? 9.383 4.538 14.367 1.00 90.31 91 GLN A N 1
ATOM 662 C CA . GLN A 1 91 ? 8.371 5.580 14.207 1.00 90.31 91 GLN A CA 1
ATOM 663 C C . GLN A 1 91 ? 7.827 5.570 12.777 1.00 90.31 91 GLN A C 1
ATOM 665 O O . GLN A 1 91 ? 8.596 5.643 11.820 1.00 90.31 91 GLN A O 1
ATOM 670 N N . VAL A 1 92 ? 6.503 5.506 12.632 1.00 91.81 92 VAL A N 1
ATOM 671 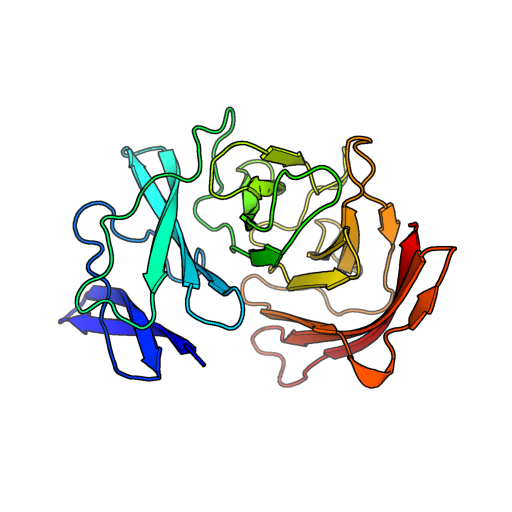C CA . VAL A 1 92 ? 5.828 5.651 11.334 1.00 91.81 92 VAL A CA 1
ATOM 672 C C . VAL A 1 92 ? 5.947 7.102 10.870 1.00 91.81 92 VAL A C 1
ATOM 674 O O . VAL A 1 92 ? 5.776 8.025 11.671 1.00 91.81 92 VAL A O 1
ATOM 677 N N . ASN A 1 93 ? 6.219 7.323 9.584 1.00 91.12 93 ASN A N 1
ATOM 678 C CA . ASN A 1 93 ? 6.248 8.670 9.030 1.00 91.12 93 ASN A CA 1
ATOM 679 C C . ASN A 1 93 ? 4.821 9.268 9.031 1.00 91.12 93 ASN A C 1
ATOM 681 O O . ASN A 1 93 ? 3.917 8.665 8.446 1.00 91.12 93 ASN A O 1
ATOM 685 N N . PRO A 1 94 ? 4.590 10.447 9.647 1.00 89.19 94 PRO A N 1
ATOM 686 C CA . PRO A 1 94 ? 3.264 11.076 9.728 1.00 89.19 94 PRO A CA 1
ATOM 687 C C . PRO A 1 94 ? 2.644 11.403 8.363 1.00 89.19 94 PRO A C 1
ATOM 689 O O . PRO A 1 94 ? 1.428 11.566 8.262 1.00 89.19 94 PRO A O 1
ATOM 692 N N . THR A 1 95 ? 3.467 11.508 7.322 1.00 88.88 95 THR A N 1
ATOM 693 C CA . THR A 1 95 ? 3.052 11.790 5.945 1.00 88.88 95 THR A CA 1
ATOM 694 C C . THR A 1 95 ? 3.209 10.580 5.021 1.00 88.88 95 THR A C 1
ATOM 696 O O . THR A 1 95 ? 3.089 10.722 3.803 1.00 88.88 95 THR A O 1
ATOM 699 N N . SER A 1 96 ? 3.425 9.384 5.588 1.00 90.19 96 SER A N 1
ATOM 700 C CA . SER A 1 96 ? 3.469 8.132 4.832 1.00 90.19 96 SER A CA 1
ATOM 701 C C . SER A 1 96 ? 2.201 7.957 4.006 1.00 90.19 96 SER A C 1
ATOM 703 O O . SER A 1 96 ? 1.084 8.007 4.525 1.00 90.19 96 SER A O 1
ATOM 705 N N . ARG A 1 97 ? 2.383 7.644 2.725 1.00 88.94 97 ARG A N 1
ATOM 706 C CA . ARG A 1 97 ? 1.306 7.102 1.901 1.00 88.94 97 ARG A CA 1
ATOM 707 C C . ARG A 1 97 ? 1.133 5.625 2.217 1.00 88.94 97 ARG A C 1
ATOM 709 O O . ARG A 1 97 ? 2.118 4.947 2.502 1.00 88.94 97 ARG A O 1
ATOM 716 N N . LEU A 1 98 ? -0.109 5.148 2.236 1.00 89.31 98 LEU A N 1
ATOM 717 C CA . LEU A 1 98 ? -0.405 3.750 2.541 1.00 89.31 98 LEU A CA 1
ATOM 718 C C . LEU A 1 98 ? -0.801 3.011 1.266 1.00 89.31 98 LEU A C 1
ATOM 720 O O . LEU A 1 98 ? -1.707 3.436 0.555 1.00 89.31 98 LEU A O 1
ATOM 724 N N . GLY A 1 99 ? -0.150 1.881 1.009 1.00 88.88 99 GLY A N 1
ATOM 725 C CA . GLY A 1 99 ? -0.656 0.869 0.086 1.00 88.88 99 GLY A CA 1
ATOM 726 C C . GLY A 1 99 ? -1.328 -0.254 0.867 1.00 88.88 99 GLY A C 1
ATOM 727 O O . GLY A 1 99 ? -0.849 -0.596 1.939 1.00 88.88 99 GLY A O 1
ATOM 728 N N . ALA A 1 100 ? -2.425 -0.831 0.381 1.00 89.69 100 ALA A N 1
ATOM 729 C CA . ALA A 1 100 ? -3.106 -1.940 1.051 1.00 89.69 100 ALA A CA 1
ATOM 730 C C . ALA A 1 100 ? -3.532 -3.055 0.088 1.00 89.69 100 ALA A C 1
ATOM 732 O O . ALA A 1 100 ? -4.306 -2.830 -0.840 1.00 89.69 100 ALA A O 1
ATOM 733 N N . VAL A 1 101 ? -3.107 -4.287 0.335 1.00 88.06 101 VAL A N 1
ATOM 734 C CA . VAL A 1 101 ? -3.421 -5.442 -0.518 1.00 88.06 101 VAL A CA 1
ATOM 735 C C . VAL A 1 101 ? -4.107 -6.528 0.290 1.00 88.06 101 VAL A C 1
ATOM 737 O O . VAL A 1 101 ? -3.789 -6.730 1.456 1.00 88.06 101 VAL A O 1
ATOM 740 N N . TYR A 1 102 ? -5.040 -7.242 -0.330 1.00 87.06 102 TYR A N 1
ATOM 741 C CA . TYR A 1 102 ? -5.584 -8.473 0.225 1.00 87.06 102 TYR A CA 1
ATOM 742 C C . TYR A 1 102 ? -5.104 -9.632 -0.634 1.00 87.06 102 TYR A C 1
ATOM 744 O O . TYR A 1 102 ? -5.216 -9.582 -1.860 1.00 87.06 102 TYR A O 1
ATOM 752 N N . GLY A 1 103 ? -4.572 -10.667 -0.006 1.00 84.81 103 GLY A N 1
ATOM 753 C CA . GLY A 1 103 ? -4.062 -11.815 -0.733 1.00 84.81 103 GLY A CA 1
ATOM 754 C C . GLY A 1 103 ? -3.442 -12.836 0.194 1.00 84.81 103 GLY A C 1
ATOM 755 O O . GLY A 1 103 ? -3.414 -12.655 1.409 1.00 84.81 103 GLY A O 1
ATOM 756 N N . ASN A 1 104 ? -2.958 -13.916 -0.399 1.00 80.56 104 ASN A N 1
ATOM 757 C CA . ASN A 1 104 ? -2.161 -14.909 0.294 1.00 80.56 104 ASN A CA 1
ATOM 758 C C . ASN A 1 104 ? -0.721 -14.748 -0.187 1.00 80.56 104 ASN A C 1
ATOM 760 O O . ASN A 1 104 ? -0.459 -14.925 -1.377 1.00 80.56 104 ASN A O 1
ATOM 764 N N . LEU A 1 105 ? 0.184 -14.371 0.710 1.00 75.62 105 LEU A N 1
ATOM 765 C CA . LEU A 1 105 ? 1.611 -14.460 0.419 1.00 75.62 105 LEU A CA 1
ATOM 766 C C . LEU A 1 105 ? 2.080 -15.874 0.762 1.00 75.62 105 LEU A C 1
ATOM 768 O O . LEU A 1 105 ? 1.439 -16.577 1.546 1.00 75.62 105 LEU A O 1
ATOM 772 N N . ALA A 1 106 ? 3.162 -16.337 0.143 1.00 67.12 106 ALA A N 1
ATOM 773 C CA . ALA A 1 106 ? 3.660 -17.674 0.447 1.00 67.12 106 ALA A CA 1
ATOM 774 C C . ALA A 1 106 ? 3.985 -17.807 1.957 1.00 67.12 106 ALA A C 1
ATOM 776 O O . ALA A 1 106 ? 4.367 -16.841 2.623 1.00 67.12 106 ALA A O 1
ATOM 777 N N . ASP A 1 107 ? 3.757 -19.002 2.504 1.00 64.81 107 ASP A N 1
ATOM 778 C CA . ASP A 1 107 ? 3.903 -19.354 3.925 1.00 64.81 107 ASP A CA 1
ATOM 779 C C . ASP A 1 107 ? 3.003 -18.602 4.929 1.00 64.81 107 ASP A C 1
ATOM 781 O O . ASP A 1 107 ? 3.180 -18.752 6.140 1.00 64.81 107 ASP A O 1
ATOM 785 N N . THR A 1 108 ? 1.986 -17.851 4.481 1.00 69.06 108 THR A N 1
ATOM 786 C CA . THR A 1 108 ? 0.920 -17.393 5.388 1.00 69.06 108 THR A CA 1
ATOM 787 C C . THR A 1 108 ? -0.182 -18.438 5.547 1.00 69.06 108 THR A C 1
ATOM 789 O O . THR A 1 108 ? -0.569 -19.113 4.596 1.00 69.06 108 THR A O 1
ATOM 792 N N . ALA A 1 109 ? -0.720 -18.567 6.767 1.00 67.81 109 ALA A N 1
ATOM 793 C CA . ALA A 1 109 ? -1.750 -19.558 7.115 1.00 67.81 109 ALA A CA 1
ATOM 794 C C . ALA A 1 109 ? -3.101 -19.348 6.394 1.00 67.81 109 ALA A C 1
ATOM 796 O O . ALA A 1 109 ? -4.029 -20.141 6.548 1.00 67.81 109 ALA A O 1
ATOM 797 N N . GLY A 1 110 ? -3.224 -18.272 5.621 1.00 72.75 110 GLY A N 1
ATOM 798 C CA . GLY A 1 110 ? -4.388 -17.937 4.827 1.00 72.75 110 GLY A CA 1
ATOM 799 C C . GLY A 1 110 ? -4.304 -16.504 4.310 1.00 72.75 110 GLY A C 1
ATOM 800 O O . GLY A 1 110 ? -3.393 -15.759 4.680 1.00 72.75 110 GLY A O 1
ATOM 801 N N . PRO A 1 111 ? -5.266 -16.098 3.468 1.00 74.50 111 PRO A N 1
ATOM 802 C CA . PRO A 1 111 ? -5.290 -14.752 2.941 1.00 74.50 111 PRO A CA 1
ATOM 803 C C . PRO A 1 111 ? -5.493 -13.734 4.065 1.00 74.50 111 PRO A C 1
ATOM 805 O O . PRO A 1 111 ? -6.412 -13.849 4.879 1.00 74.50 111 PRO A O 1
ATOM 808 N N . THR A 1 112 ? -4.655 -12.705 4.076 1.00 86.25 112 THR A N 1
ATOM 809 C CA . THR A 1 112 ? -4.749 -11.586 5.012 1.00 86.25 112 THR A CA 1
ATOM 810 C C . THR A 1 112 ? -4.667 -10.268 4.255 1.00 86.25 112 THR A C 1
ATOM 812 O O . THR A 1 112 ? -4.345 -10.204 3.065 1.00 86.25 112 THR A O 1
ATOM 815 N N . ALA A 1 113 ? -5.040 -9.197 4.940 1.00 89.88 113 ALA A N 1
ATOM 816 C CA . ALA A 1 113 ? -4.795 -7.854 4.454 1.00 89.88 113 ALA A CA 1
ATOM 817 C C . ALA A 1 113 ? -3.389 -7.427 4.873 1.00 89.88 113 ALA A C 1
ATOM 819 O O . ALA A 1 113 ? -2.993 -7.663 6.012 1.00 89.88 113 ALA A O 1
ATOM 820 N N . TYR A 1 114 ? -2.662 -6.763 3.990 1.00 89.88 114 TYR A N 1
ATOM 821 C CA . TYR A 1 114 ? -1.353 -6.194 4.269 1.00 89.88 114 TYR A CA 1
ATOM 822 C C . TYR A 1 114 ? -1.359 -4.705 3.965 1.00 89.88 114 TYR A C 1
ATOM 824 O O . TYR A 1 114 ? -2.103 -4.246 3.098 1.00 89.88 114 TYR A O 1
ATOM 832 N N . VAL A 1 115 ? -0.499 -3.965 4.655 1.00 91.62 115 VAL A N 1
ATOM 833 C CA . VAL A 1 115 ? -0.288 -2.536 4.452 1.00 91.62 115 VAL A CA 1
ATOM 834 C C . VAL A 1 115 ? 1.188 -2.258 4.192 1.00 91.62 115 VAL A C 1
ATOM 836 O O . VAL A 1 115 ? 2.047 -2.711 4.945 1.00 91.62 115 VAL A O 1
ATOM 839 N N . VAL A 1 116 ? 1.478 -1.517 3.126 1.00 91.56 116 VAL A N 1
ATOM 840 C CA . VAL A 1 116 ? 2.795 -0.936 2.858 1.00 91.56 116 VAL A CA 1
ATOM 841 C C . VAL A 1 116 ? 2.803 0.497 3.363 1.00 91.56 116 VAL A C 1
ATOM 843 O O . VAL A 1 116 ? 1.873 1.258 3.089 1.00 91.56 116 VAL A O 1
ATOM 846 N N . PHE A 1 117 ? 3.846 0.868 4.093 1.00 92.19 117 PHE A N 1
ATOM 847 C CA . PHE A 1 117 ? 3.983 2.185 4.700 1.00 92.19 117 PHE A CA 1
ATOM 848 C C . PHE A 1 117 ? 5.452 2.580 4.838 1.00 92.19 117 PHE A C 1
ATOM 850 O O . PHE A 1 117 ? 6.343 1.753 4.682 1.00 92.19 117 PHE A O 1
ATOM 857 N N . GLN A 1 118 ? 5.698 3.848 5.142 1.00 92.44 118 GLN A N 1
ATOM 858 C CA . GLN A 1 118 ? 7.018 4.435 5.286 1.00 92.44 118 GLN A CA 1
ATOM 859 C C . GLN A 1 118 ? 7.306 4.781 6.751 1.00 92.44 118 GLN A C 1
ATOM 861 O O . GLN A 1 118 ? 6.457 5.347 7.449 1.00 92.44 118 GLN A O 1
ATOM 866 N N . ASP A 1 119 ? 8.508 4.466 7.223 1.00 92.75 119 ASP A N 1
ATOM 867 C CA . ASP A 1 119 ? 8.998 4.904 8.529 1.00 92.75 119 ASP A CA 1
ATOM 868 C C . ASP A 1 119 ? 9.653 6.296 8.474 1.00 92.75 119 ASP A C 1
ATOM 870 O O . ASP A 1 119 ? 9.835 6.894 7.410 1.00 92.75 119 ASP A O 1
ATOM 874 N N . SER A 1 120 ? 10.004 6.842 9.637 1.00 90.62 120 SER A N 1
ATOM 875 C CA . SER A 1 120 ? 10.625 8.166 9.754 1.00 90.62 120 SER A CA 1
ATOM 876 C C . SER A 1 120 ? 12.016 8.283 9.116 1.00 90.62 120 SER A C 1
ATOM 878 O O . SER A 1 120 ? 12.510 9.399 8.971 1.00 90.62 120 SER A O 1
ATOM 880 N N . GLN A 1 121 ? 12.637 7.166 8.725 1.00 90.81 121 GLN A N 1
ATOM 881 C CA . GLN A 1 121 ? 13.905 7.109 7.989 1.00 90.81 121 GLN A CA 1
ATOM 882 C C . GLN A 1 121 ? 13.693 6.901 6.483 1.00 90.81 121 GLN A C 1
ATOM 884 O O . GLN A 1 121 ? 14.645 6.665 5.741 1.00 90.81 121 GLN A O 1
ATOM 889 N N . ASN A 1 122 ? 12.449 7.025 6.018 1.00 89.25 122 ASN A N 1
ATOM 890 C CA . ASN A 1 122 ? 12.030 6.822 4.639 1.00 89.25 122 ASN A CA 1
ATOM 891 C C . ASN A 1 122 ? 12.181 5.382 4.122 1.00 89.25 122 ASN A C 1
ATOM 893 O O . ASN A 1 122 ? 12.085 5.161 2.913 1.00 89.25 122 ASN A O 1
ATOM 897 N N . ALA A 1 123 ? 12.351 4.398 5.004 1.00 89.75 123 ALA A N 1
ATOM 898 C CA . ALA A 1 123 ? 12.306 2.997 4.619 1.00 89.75 123 ALA A CA 1
ATOM 899 C C . ALA A 1 123 ? 10.853 2.528 4.484 1.00 89.75 123 ALA A C 1
ATOM 901 O O . ALA A 1 123 ? 9.988 2.916 5.275 1.00 89.75 123 ALA A O 1
ATOM 902 N N . LEU A 1 124 ? 10.574 1.703 3.473 1.00 89.94 124 LEU A N 1
ATOM 903 C CA . LEU A 1 124 ? 9.253 1.102 3.301 1.00 89.94 124 LEU A CA 1
ATOM 904 C C . LEU A 1 124 ? 9.178 -0.230 4.030 1.00 89.94 124 LEU A C 1
ATOM 906 O O . LEU A 1 124 ? 10.116 -1.023 3.989 1.00 89.94 124 LEU A O 1
ATOM 910 N N . HIS A 1 125 ? 8.026 -0.490 4.631 1.00 89.75 125 HIS A N 1
ATOM 911 C CA . HIS A 1 125 ? 7.714 -1.707 5.365 1.00 89.75 125 HIS A CA 1
ATOM 912 C C . HIS A 1 125 ? 6.390 -2.282 4.880 1.00 89.75 125 HIS A C 1
ATOM 914 O O . HIS A 1 125 ? 5.473 -1.529 4.561 1.00 89.75 125 HIS A O 1
ATOM 920 N N . LEU A 1 126 ? 6.279 -3.608 4.860 1.00 88.56 126 LEU A N 1
ATOM 921 C CA . LEU A 1 126 ? 5.033 -4.345 4.678 1.00 88.56 126 LEU A CA 1
ATOM 922 C C . LEU A 1 126 ? 4.634 -4.965 6.017 1.00 88.56 126 LEU A C 1
ATOM 924 O O . LEU A 1 126 ? 5.395 -5.760 6.566 1.00 88.56 126 LEU A O 1
ATOM 928 N N . ALA A 1 127 ? 3.430 -4.673 6.501 1.00 89.38 127 ALA A N 1
ATOM 929 C CA . ALA A 1 127 ? 2.870 -5.313 7.686 1.00 89.38 127 ALA A CA 1
ATOM 930 C C . ALA A 1 127 ? 1.590 -6.086 7.364 1.00 89.38 127 ALA A C 1
ATOM 932 O O . ALA A 1 127 ? 0.722 -5.585 6.647 1.00 89.38 127 ALA A O 1
ATOM 933 N N . ALA A 1 128 ? 1.448 -7.288 7.923 1.00 88.50 128 ALA A N 1
ATOM 934 C CA . ALA A 1 128 ? 0.170 -7.995 7.911 1.00 88.50 128 ALA A CA 1
ATOM 935 C C . ALA A 1 128 ? -0.795 -7.342 8.901 1.00 88.50 128 ALA A C 1
ATOM 937 O O . ALA A 1 128 ? -0.400 -6.859 9.960 1.00 88.50 128 ALA A O 1
ATOM 938 N N . SER A 1 129 ? -2.083 -7.338 8.569 1.00 88.75 129 SER A N 1
ATOM 939 C CA . SER A 1 129 ? -3.096 -6.642 9.355 1.00 88.75 129 SER A CA 1
ATOM 940 C C . SER A 1 129 ? -3.197 -7.179 10.781 1.00 88.75 129 SER A C 1
ATOM 942 O O . SER A 1 129 ? -3.561 -6.434 11.683 1.00 88.75 129 SER A O 1
ATOM 944 N N . ASP A 1 130 ? -2.938 -8.465 10.987 1.00 84.75 130 ASP A N 1
ATOM 945 C CA . ASP A 1 130 ? -2.954 -9.156 12.281 1.00 84.75 130 ASP A CA 1
ATOM 946 C C . ASP A 1 130 ? -1.643 -9.001 13.074 1.00 84.75 130 ASP A C 1
ATOM 948 O O . ASP A 1 130 ? -1.519 -9.561 14.161 1.00 84.75 130 ASP A O 1
ATOM 952 N N . GLY A 1 131 ? -0.676 -8.244 12.545 1.00 82.19 131 GLY A N 1
ATOM 953 C CA . GLY A 1 131 ? 0.617 -7.997 13.174 1.00 82.19 131 GLY A CA 1
ATOM 954 C C . GLY A 1 131 ? 1.579 -9.185 13.130 1.00 82.19 131 GLY A C 1
ATOM 955 O O . GLY A 1 131 ? 2.646 -9.114 13.735 1.00 82.19 131 GLY A O 1
ATOM 956 N N . THR A 1 132 ? 1.240 -10.267 12.421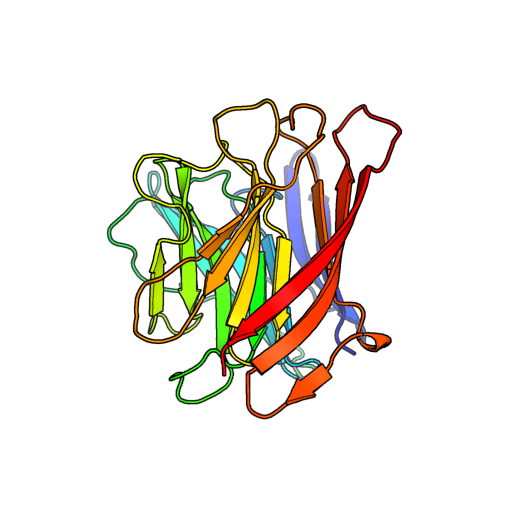 1.00 78.25 132 THR A N 1
ATOM 957 C CA . THR A 1 132 ? 2.078 -11.480 12.341 1.00 78.25 132 THR A CA 1
ATOM 958 C C . THR A 1 132 ? 3.325 -11.309 11.474 1.00 78.25 132 THR A C 1
ATOM 960 O O . THR A 1 132 ? 4.271 -12.087 11.591 1.00 78.25 132 THR A O 1
ATOM 963 N N . LEU A 1 133 ? 3.351 -10.279 10.625 1.00 79.12 133 LEU A N 1
ATOM 964 C CA . LEU A 1 133 ? 4.440 -9.989 9.700 1.00 79.12 133 LEU A CA 1
ATOM 965 C C . LEU A 1 133 ? 4.775 -8.500 9.726 1.00 79.12 133 LEU A C 1
ATOM 967 O O . LEU A 1 133 ? 3.876 -7.662 9.673 1.00 79.12 133 LEU A O 1
ATOM 971 N N . ASN A 1 134 ? 6.072 -8.197 9.725 1.00 81.62 134 ASN A N 1
ATOM 972 C CA . ASN A 1 134 ? 6.618 -6.883 9.414 1.00 81.62 134 ASN A CA 1
ATOM 973 C C . ASN A 1 134 ? 7.941 -7.062 8.654 1.00 81.62 134 ASN A C 1
ATOM 975 O O . ASN A 1 134 ? 8.875 -7.666 9.186 1.00 81.62 134 ASN A O 1
ATOM 979 N N . LEU A 1 135 ? 8.007 -6.581 7.416 1.00 82.50 135 LEU A N 1
ATOM 980 C CA . LEU A 1 135 ? 9.116 -6.836 6.500 1.00 82.50 135 LEU A CA 1
ATOM 981 C C . LEU A 1 135 ? 9.614 -5.536 5.871 1.00 82.50 135 LEU A C 1
ATOM 983 O O . LEU A 1 135 ? 8.821 -4.749 5.362 1.00 82.50 135 LEU A O 1
ATOM 987 N N . LEU A 1 136 ? 10.934 -5.341 5.873 1.00 84.62 136 LEU A N 1
ATOM 988 C CA . LEU A 1 136 ? 11.586 -4.221 5.199 1.00 84.62 136 LEU A CA 1
ATOM 989 C C . LEU A 1 136 ? 11.523 -4.421 3.678 1.00 84.62 136 LEU A C 1
ATOM 991 O O . LEU A 1 136 ? 12.041 -5.407 3.160 1.00 84.62 136 LEU A O 1
ATOM 995 N N . VAL A 1 137 ? 10.900 -3.477 2.979 1.00 82.19 137 VAL A N 1
ATOM 996 C CA . VAL A 1 137 ? 10.693 -3.487 1.522 1.00 82.19 137 VAL A CA 1
ATOM 997 C C . VAL A 1 137 ? 11.813 -2.744 0.794 1.00 82.19 137 VAL A C 1
ATOM 999 O O . VAL A 1 137 ? 12.229 -3.164 -0.279 1.00 82.19 137 VAL A O 1
ATOM 1002 N N . THR A 1 138 ? 12.317 -1.641 1.354 1.00 78.81 138 THR A N 1
ATOM 1003 C CA . THR A 1 138 ? 13.425 -0.876 0.750 1.00 78.81 138 THR A CA 1
ATOM 1004 C C . THR A 1 138 ? 14.780 -1.544 1.005 1.00 78.81 138 THR A C 1
ATOM 1006 O O . THR A 1 138 ? 15.051 -1.910 2.153 1.00 78.81 138 THR A O 1
ATOM 1009 N N . PRO A 1 139 ? 15.677 -1.632 0.006 1.00 72.69 139 PRO A N 1
ATOM 1010 C CA . PRO A 1 139 ? 17.012 -2.174 0.211 1.00 72.69 139 PRO A CA 1
ATOM 1011 C C . PRO A 1 139 ? 17.852 -1.275 1.126 1.00 72.69 139 PRO A C 1
ATOM 1013 O O . PRO A 1 139 ? 17.687 -0.052 1.176 1.00 72.69 139 PRO A O 1
ATOM 1016 N N . ALA A 1 140 ? 18.789 -1.887 1.851 1.00 69.69 140 ALA A N 1
ATOM 1017 C CA . ALA A 1 140 ? 19.706 -1.154 2.714 1.00 69.69 140 ALA A CA 1
ATOM 1018 C C . ALA A 1 140 ? 20.543 -0.157 1.892 1.00 69.69 140 ALA A C 1
ATOM 1020 O O . ALA A 1 140 ? 21.159 -0.528 0.896 1.00 69.69 140 ALA A O 1
ATOM 1021 N N . GLY A 1 141 ? 20.568 1.108 2.318 1.00 71.00 141 GLY A N 1
ATOM 1022 C CA . GLY A 1 141 ? 21.340 2.167 1.660 1.00 71.00 141 GLY A CA 1
ATOM 1023 C C . GLY A 1 141 ? 20.661 2.842 0.462 1.00 71.00 141 GLY A C 1
ATOM 1024 O O . GLY A 1 141 ? 21.218 3.810 -0.040 1.00 71.00 141 GLY A O 1
ATOM 1025 N N . ASN A 1 142 ? 19.467 2.405 0.039 1.00 75.50 142 ASN A N 1
ATOM 1026 C CA . ASN A 1 142 ? 18.692 3.077 -1.014 1.00 75.50 142 ASN A CA 1
ATOM 1027 C C . ASN A 1 142 ? 17.268 3.394 -0.511 1.00 75.50 142 ASN A C 1
ATOM 1029 O O . ASN A 1 142 ? 16.319 2.649 -0.788 1.00 75.50 142 ASN A O 1
ATOM 1033 N N . PRO A 1 143 ? 17.115 4.443 0.322 1.00 78.31 143 PRO A N 1
ATOM 1034 C CA . PRO A 1 143 ? 15.834 4.764 0.930 1.00 78.31 143 PRO A CA 1
ATOM 1035 C C . PRO A 1 143 ? 14.820 5.207 -0.127 1.00 78.31 143 PRO A C 1
ATOM 1037 O O . PRO A 1 143 ? 15.158 5.726 -1.198 1.00 78.31 143 PRO A O 1
ATOM 1040 N N . ALA A 1 144 ? 13.540 5.028 0.188 1.00 85.44 144 ALA A N 1
ATOM 1041 C CA . ALA A 1 144 ? 12.502 5.582 -0.657 1.00 85.44 144 ALA A CA 1
ATOM 1042 C C . ALA A 1 144 ? 12.524 7.120 -0.601 1.00 85.44 144 ALA A C 1
ATOM 1044 O O . ALA A 1 144 ? 12.984 7.724 0.370 1.00 85.44 144 ALA A O 1
ATOM 1045 N N . MET A 1 145 ? 11.985 7.773 -1.630 1.00 85.12 145 MET A N 1
ATOM 1046 C CA . MET A 1 145 ? 11.692 9.202 -1.561 1.00 85.12 145 MET A CA 1
ATOM 1047 C C . MET A 1 145 ? 10.768 9.465 -0.363 1.00 85.12 145 MET A C 1
ATOM 1049 O O . MET A 1 145 ? 9.845 8.690 -0.095 1.00 85.12 145 MET A O 1
ATOM 1053 N N . ALA A 1 146 ? 10.980 10.565 0.355 1.00 86.06 146 ALA A N 1
ATOM 1054 C CA . ALA A 1 146 ? 10.052 10.975 1.402 1.00 86.06 146 ALA A CA 1
ATOM 1055 C C . ALA A 1 146 ? 8.633 11.124 0.825 1.00 86.06 146 ALA A C 1
ATOM 1057 O O . ALA A 1 146 ? 8.432 11.787 -0.194 1.00 86.06 146 ALA A O 1
ATOM 1058 N N . ASN A 1 147 ? 7.649 10.507 1.480 1.00 84.50 147 ASN A N 1
ATOM 1059 C CA . ASN A 1 147 ? 6.239 10.511 1.077 1.00 84.50 147 ASN A CA 1
ATOM 1060 C C . ASN A 1 147 ? 5.990 9.902 -0.308 1.00 84.50 147 ASN A C 1
ATOM 1062 O O . ASN A 1 147 ? 5.054 10.305 -1.010 1.00 84.50 147 ASN A O 1
ATOM 1066 N N . THR A 1 148 ? 6.833 8.944 -0.707 1.00 85.75 148 THR A N 1
ATOM 1067 C CA . THR A 1 148 ? 6.701 8.249 -1.986 1.00 85.75 148 THR A CA 1
ATOM 1068 C C . THR A 1 148 ? 5.305 7.626 -2.118 1.00 85.75 148 THR A C 1
ATOM 1070 O O . THR A 1 148 ? 4.815 7.000 -1.172 1.00 85.75 148 THR A O 1
ATOM 1073 N N . PRO A 1 149 ? 4.593 7.819 -3.242 1.00 85.06 149 PRO A N 1
ATOM 1074 C CA . PRO A 1 149 ? 3.414 7.017 -3.525 1.00 85.06 149 PRO A CA 1
ATOM 1075 C C . PRO A 1 149 ? 3.819 5.556 -3.728 1.00 85.06 149 PRO A C 1
ATOM 1077 O O . PRO A 1 149 ? 4.885 5.261 -4.265 1.00 85.06 149 PRO A O 1
ATOM 1080 N N . VAL A 1 150 ? 2.938 4.654 -3.309 1.00 86.44 150 VAL A N 1
ATOM 1081 C CA . VAL A 1 150 ? 3.147 3.212 -3.411 1.00 86.44 150 VAL A CA 1
ATOM 1082 C C . VAL A 1 150 ? 2.014 2.622 -4.238 1.00 86.44 150 VAL A C 1
ATOM 1084 O O . VAL A 1 150 ? 0.845 2.874 -3.950 1.00 86.44 150 VAL A O 1
ATOM 1087 N N . ALA A 1 151 ? 2.361 1.825 -5.242 1.00 87.00 151 ALA A N 1
ATOM 1088 C CA . ALA A 1 151 ? 1.419 0.991 -5.980 1.00 87.00 151 ALA A CA 1
ATOM 1089 C C . ALA A 1 151 ? 1.830 -0.474 -5.877 1.00 87.00 151 ALA A C 1
ATOM 1091 O O . ALA A 1 151 ? 2.992 -0.779 -5.625 1.00 87.00 151 ALA A O 1
ATOM 1092 N N . TYR A 1 152 ? 0.880 -1.389 -6.024 1.00 86.38 152 TYR A N 1
ATOM 1093 C CA . TYR A 1 152 ? 1.135 -2.805 -5.793 1.00 86.38 152 TYR A CA 1
ATOM 1094 C C . TYR A 1 152 ? 0.052 -3.675 -6.424 1.00 86.38 152 TYR A C 1
ATOM 1096 O O . TYR A 1 152 ? -1.071 -3.225 -6.650 1.00 86.38 152 TYR A O 1
ATOM 1104 N N . PHE A 1 153 ? 0.376 -4.946 -6.635 1.00 85.12 153 PHE A N 1
ATOM 1105 C CA . PHE A 1 153 ? -0.595 -5.992 -6.945 1.00 85.12 153 PHE A CA 1
ATOM 1106 C C . PHE A 1 153 ? -0.032 -7.373 -6.571 1.00 85.12 153 PHE A C 1
ATOM 1108 O O . PHE A 1 153 ? 1.188 -7.560 -6.558 1.00 85.12 153 PHE A O 1
ATOM 1115 N N . PRO A 1 154 ? -0.896 -8.352 -6.257 1.00 84.50 154 PRO A N 1
ATOM 1116 C CA . PRO A 1 154 ? -0.469 -9.734 -6.088 1.00 84.50 154 PRO A CA 1
ATOM 1117 C C . PRO A 1 154 ? -0.222 -10.406 -7.449 1.00 84.50 154 PRO A C 1
ATOM 1119 O O . PRO A 1 154 ? -0.996 -10.209 -8.387 1.00 84.50 154 PRO A O 1
ATOM 1122 N N . LEU A 1 155 ? 0.818 -11.239 -7.542 1.00 85.06 155 LEU A N 1
ATOM 1123 C CA . LEU A 1 155 ? 1.085 -12.101 -8.698 1.00 85.06 155 LEU A CA 1
ATOM 1124 C C . LEU A 1 155 ? 1.556 -13.483 -8.223 1.00 85.06 155 LEU A C 1
ATOM 1126 O O . LEU A 1 155 ? 2.683 -13.653 -7.755 1.00 85.06 155 LEU A O 1
ATOM 1130 N N . GLY A 1 156 ? 0.671 -14.478 -8.320 1.00 81.69 156 GLY A N 1
ATOM 1131 C CA . GLY A 1 156 ? 0.874 -15.766 -7.653 1.00 81.69 156 GLY A CA 1
ATOM 1132 C C . GLY A 1 156 ? 0.857 -15.593 -6.130 1.00 81.69 156 GLY A C 1
ATOM 1133 O O . GLY A 1 156 ? -0.050 -14.960 -5.594 1.00 81.69 156 GLY A O 1
ATOM 1134 N N . ASN A 1 157 ? 1.879 -16.117 -5.450 1.00 78.75 157 ASN A N 1
ATOM 1135 C CA . ASN A 1 157 ? 2.053 -15.991 -3.995 1.00 78.75 157 ASN A CA 1
ATOM 1136 C C . ASN A 1 157 ? 2.995 -14.841 -3.589 1.00 78.75 157 ASN A C 1
ATOM 1138 O O . ASN A 1 157 ? 3.478 -14.806 -2.456 1.00 78.75 157 ASN A O 1
ATOM 1142 N N . GLN A 1 158 ? 3.294 -13.927 -4.514 1.00 81.69 158 GLN A N 1
ATOM 1143 C CA . GLN A 1 158 ? 4.190 -12.800 -4.281 1.00 81.69 158 GLN A CA 1
ATOM 1144 C C . GLN A 1 158 ? 3.431 -11.477 -4.360 1.00 81.69 158 GLN A C 1
ATOM 1146 O O . GLN A 1 158 ? 2.443 -11.339 -5.089 1.00 81.69 158 GLN A O 1
ATOM 1151 N N . LEU A 1 159 ? 3.926 -10.487 -3.619 1.00 82.81 159 LEU A N 1
ATOM 1152 C CA . LEU A 1 159 ? 3.502 -9.101 -3.759 1.00 82.81 159 LEU A CA 1
ATOM 1153 C C . LEU A 1 159 ? 4.510 -8.361 -4.622 1.00 82.81 159 LEU A C 1
ATOM 1155 O O . LEU A 1 159 ? 5.703 -8.411 -4.330 1.00 82.81 159 LEU A O 1
ATOM 1159 N N . ILE A 1 160 ? 4.006 -7.649 -5.624 1.00 86.00 160 ILE A N 1
ATOM 1160 C CA . ILE A 1 160 ? 4.778 -6.708 -6.424 1.00 86.00 160 ILE A CA 1
ATOM 1161 C C . ILE A 1 160 ? 4.501 -5.312 -5.884 1.00 86.00 160 ILE A C 1
ATOM 1163 O O . ILE A 1 160 ? 3.340 -4.910 -5.809 1.00 86.00 160 ILE A O 1
ATOM 1167 N N . VAL A 1 161 ? 5.544 -4.582 -5.496 1.00 86.00 161 VAL A N 1
ATOM 1168 C CA . VAL A 1 161 ? 5.441 -3.204 -4.983 1.00 86.00 161 VAL A CA 1
ATOM 1169 C C . VAL A 1 161 ? 6.247 -2.265 -5.868 1.00 86.00 161 VAL A C 1
ATOM 1171 O O . VAL A 1 161 ? 7.370 -2.598 -6.215 1.00 86.00 161 VAL A O 1
ATOM 1174 N N . TYR A 1 162 ? 5.685 -1.102 -6.189 1.00 86.31 162 TYR A N 1
ATOM 1175 C CA . TYR A 1 162 ? 6.277 -0.024 -6.976 1.00 86.31 162 TYR A CA 1
ATOM 1176 C C . TYR A 1 162 ? 6.350 1.249 -6.128 1.00 86.31 162 TYR A C 1
ATOM 1178 O O . TYR A 1 162 ? 5.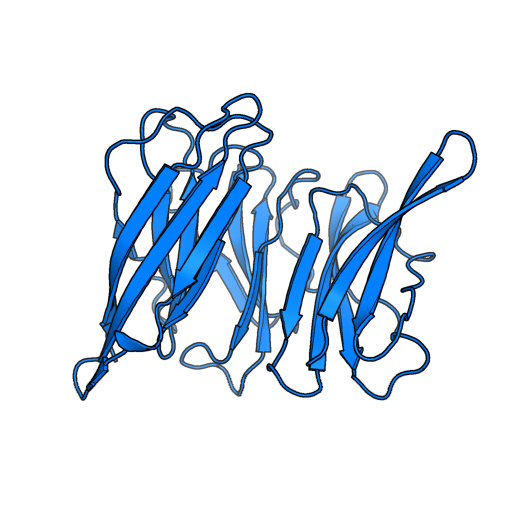344 1.661 -5.542 1.00 86.31 162 TYR A O 1
ATOM 1186 N N . TYR A 1 163 ? 7.523 1.883 -6.076 1.00 86.12 163 TYR A N 1
ATOM 1187 C CA . TYR A 1 163 ? 7.750 3.150 -5.370 1.00 86.12 163 TYR A CA 1
ATOM 1188 C C . TYR A 1 163 ? 8.934 3.930 -5.963 1.00 86.12 163 TYR A C 1
ATOM 1190 O O . TYR A 1 163 ? 9.799 3.344 -6.606 1.00 86.12 163 TYR A O 1
ATOM 1198 N N . PHE A 1 164 ? 9.011 5.238 -5.705 1.00 82.81 164 PHE A N 1
ATOM 1199 C CA . PHE A 1 164 ? 10.153 6.083 -6.094 1.00 82.81 164 PHE A CA 1
ATOM 1200 C C . PHE A 1 164 ? 11.235 6.140 -5.006 1.00 82.81 164 PHE A C 1
ATOM 1202 O O . PHE A 1 164 ? 10.892 6.328 -3.832 1.00 82.81 164 PHE A O 1
ATOM 1209 N N . ASN A 1 165 ? 12.519 6.046 -5.375 1.00 81.44 165 ASN A N 1
ATOM 1210 C CA . ASN A 1 165 ? 13.651 6.220 -4.451 1.00 81.44 165 ASN A CA 1
ATOM 1211 C C . ASN A 1 165 ? 14.129 7.673 -4.308 1.00 81.44 165 ASN A C 1
ATOM 1213 O O . ASN A 1 165 ? 13.655 8.581 -4.988 1.00 81.44 165 ASN A O 1
ATOM 1217 N N . SER A 1 166 ? 15.088 7.888 -3.406 1.00 77.00 166 SER A N 1
ATOM 1218 C CA . SER A 1 166 ? 15.657 9.205 -3.109 1.00 77.00 166 SER A CA 1
ATOM 1219 C C . SER A 1 166 ? 16.579 9.790 -4.191 1.00 77.00 166 SER A C 1
ATOM 1221 O O . SER A 1 166 ? 16.859 10.984 -4.138 1.00 77.00 166 SER A O 1
ATOM 1223 N N . GLU A 1 167 ? 17.061 9.003 -5.160 1.00 71.75 167 GLU A N 1
ATOM 1224 C CA . GLU A 1 167 ? 18.090 9.425 -6.140 1.00 71.75 167 GLU A CA 1
ATOM 1225 C C . GLU A 1 167 ? 17.525 10.093 -7.423 1.00 71.75 167 GLU A C 1
ATOM 1227 O O . GLU A 1 167 ? 18.258 10.430 -8.350 1.00 71.75 167 GLU A O 1
ATOM 1232 N N . ALA A 1 168 ? 16.220 10.382 -7.441 1.00 54.47 168 ALA A N 1
ATOM 1233 C CA . ALA A 1 168 ? 15.573 11.512 -8.131 1.00 54.47 168 ALA A CA 1
ATOM 1234 C C . ALA A 1 168 ? 15.751 11.734 -9.656 1.00 54.47 168 ALA A C 1
ATOM 1236 O O . ALA A 1 168 ? 15.378 12.807 -10.138 1.00 54.47 168 ALA A O 1
ATOM 1237 N N . THR A 1 169 ? 16.205 10.769 -10.459 1.00 51.50 169 THR A N 1
ATOM 1238 C CA . THR A 1 169 ? 16.215 10.936 -11.939 1.00 51.50 169 THR A CA 1
ATOM 1239 C C . THR A 1 169 ? 15.592 9.797 -12.719 1.00 51.50 169 THR A C 1
ATOM 1241 O O . THR A 1 169 ? 15.162 9.985 -13.852 1.00 51.50 169 THR A O 1
ATOM 1244 N N . THR A 1 170 ? 15.466 8.625 -12.121 1.00 53.41 170 THR A N 1
ATOM 1245 C CA . THR A 1 170 ? 14.550 7.576 -12.543 1.00 53.41 170 THR A CA 1
ATOM 1246 C C . THR A 1 170 ? 14.497 6.555 -11.420 1.00 53.41 170 THR A C 1
ATOM 1248 O O . THR A 1 170 ? 15.438 6.483 -10.640 1.00 53.41 170 THR A O 1
ATOM 1251 N N . ILE A 1 171 ? 13.430 5.765 -11.377 1.00 55.41 171 ILE A N 1
ATOM 1252 C CA . ILE A 1 171 ? 13.349 4.391 -10.868 1.00 55.41 171 ILE A CA 1
ATOM 1253 C C . ILE A 1 171 ? 12.115 4.238 -9.994 1.00 55.41 171 ILE A C 1
ATOM 1255 O O . ILE A 1 171 ? 12.032 4.703 -8.854 1.00 55.41 171 ILE A O 1
ATOM 1259 N N . VAL A 1 172 ? 11.189 3.476 -10.557 1.00 61.28 172 VAL A N 1
ATOM 1260 C CA . VAL A 1 172 ? 10.191 2.756 -9.796 1.00 61.28 172 VAL A CA 1
ATOM 1261 C C . VAL A 1 172 ? 10.815 1.425 -9.399 1.00 61.28 172 VAL A C 1
ATOM 1263 O O . VAL A 1 172 ? 11.094 0.595 -10.260 1.00 61.28 172 VAL A O 1
ATOM 1266 N N . TYR A 1 173 ? 11.078 1.244 -8.110 1.00 62.62 173 TYR A N 1
ATOM 1267 C CA . TYR A 1 173 ? 11.596 -0.016 -7.589 1.00 62.62 173 TYR A CA 1
ATOM 1268 C C . TYR A 1 173 ? 10.459 -1.021 -7.564 1.00 62.62 173 TYR A C 1
ATOM 1270 O O . TYR A 1 173 ? 9.516 -0.837 -6.796 1.00 62.62 173 TYR A O 1
ATOM 1278 N N . ARG A 1 174 ? 10.569 -2.070 -8.386 1.00 64.25 174 ARG A N 1
ATOM 1279 C CA . ARG A 1 174 ? 9.809 -3.309 -8.202 1.00 64.25 174 ARG A CA 1
ATOM 1280 C C . ARG A 1 174 ? 10.381 -4.045 -6.995 1.00 64.25 174 ARG A C 1
ATOM 1282 O O . ARG A 1 174 ? 11.599 -4.138 -6.892 1.00 64.25 174 ARG A O 1
ATOM 1289 N N . VAL A 1 175 ? 9.533 -4.553 -6.108 1.00 58.56 175 VAL A N 1
ATOM 1290 C CA . VAL A 1 175 ? 9.924 -5.500 -5.057 1.00 58.56 175 VAL A CA 1
ATOM 1291 C C . VAL A 1 175 ? 9.075 -6.747 -5.179 1.00 58.56 175 VAL A C 1
ATOM 1293 O O . VAL A 1 175 ? 7.864 -6.658 -5.002 1.00 58.56 175 VAL A O 1
ATOM 1296 N N . ASN A 1 176 ? 9.720 -7.879 -5.459 1.00 62.97 176 ASN A N 1
ATOM 1297 C CA . ASN A 1 176 ? 9.124 -9.208 -5.344 1.00 62.97 176 ASN A CA 1
ATOM 1298 C C . ASN A 1 176 ? 9.262 -9.671 -3.891 1.00 62.97 176 ASN A C 1
ATOM 1300 O O . ASN A 1 176 ? 10.380 -9.870 -3.424 1.00 62.97 176 ASN A O 1
ATOM 1304 N N . ILE A 1 177 ? 8.158 -9.813 -3.157 1.00 61.97 177 ILE A N 1
ATOM 1305 C CA . ILE A 1 177 ? 8.203 -10.338 -1.784 1.00 61.97 177 ILE A CA 1
ATOM 1306 C C . ILE A 1 177 ? 7.992 -11.855 -1.832 1.00 61.97 177 ILE A C 1
ATOM 1308 O O . ILE A 1 177 ? 6.855 -12.324 -1.907 1.00 61.97 177 ILE A O 1
ATOM 1312 N N . LEU A 1 178 ? 9.104 -12.598 -1.817 1.00 59.06 178 LEU A N 1
ATOM 1313 C CA . LEU A 1 178 ? 9.157 -14.053 -1.638 1.00 59.06 178 LEU A CA 1
ATOM 1314 C C . LEU A 1 178 ? 8.965 -14.424 -0.159 1.00 59.06 178 LEU A C 1
ATOM 1316 O O . LEU A 1 178 ? 9.331 -13.661 0.739 1.00 59.06 178 LEU A O 1
ATOM 1320 N N . SER A 1 179 ? 8.384 -15.592 0.117 1.00 55.03 179 SER A N 1
ATOM 1321 C CA . SER A 1 179 ? 8.198 -16.059 1.491 1.00 55.03 179 SER A CA 1
ATOM 1322 C C . SER A 1 179 ? 9.501 -16.475 2.158 1.00 55.03 179 SER A C 1
ATOM 1324 O O . SER A 1 179 ? 10.401 -16.976 1.491 1.00 55.03 179 SER A O 1
ATOM 1326 N N . ALA A 1 180 ? 9.560 -16.269 3.483 1.00 42.38 180 ALA A N 1
ATOM 1327 C CA . ALA A 1 180 ? 10.548 -16.718 4.483 1.00 42.38 180 ALA A CA 1
ATOM 1328 C C . ALA A 1 180 ? 12.053 -16.449 4.229 1.00 42.38 180 ALA A C 1
ATOM 1330 O O . ALA A 1 180 ? 12.820 -16.299 5.184 1.00 42.38 180 ALA A O 1
ATOM 1331 N N . LEU A 1 181 ? 12.489 -16.296 2.984 1.00 43.09 181 LEU A N 1
ATOM 1332 C CA . LEU A 1 181 ? 13.766 -15.756 2.564 1.00 43.09 181 LEU A CA 1
ATOM 1333 C C . LEU A 1 181 ? 13.522 -14.302 2.173 1.00 43.09 181 LEU A C 1
ATOM 1335 O O . LEU A 1 181 ? 12.786 -13.992 1.245 1.00 43.09 181 LEU A O 1
ATOM 1339 N N . LYS A 1 182 ? 14.126 -13.421 2.965 1.00 50.91 182 LYS A N 1
ATOM 1340 C CA . LYS A 1 182 ? 13.994 -11.958 3.036 1.00 50.91 182 LYS A CA 1
ATOM 1341 C C . LYS A 1 182 ? 14.438 -11.219 1.762 1.00 50.91 182 LYS A C 1
ATOM 1343 O O . LYS A 1 182 ? 15.142 -10.215 1.858 1.00 50.91 182 LYS A O 1
ATOM 1348 N N . GLN A 1 183 ? 14.134 -11.738 0.583 1.00 52.28 183 GLN A N 1
ATOM 1349 C CA . GLN A 1 183 ? 14.726 -11.272 -0.654 1.00 52.28 183 GLN A CA 1
ATOM 1350 C C . GLN A 1 183 ? 13.700 -10.482 -1.450 1.00 52.28 183 GLN A C 1
ATOM 1352 O O . GLN A 1 183 ? 12.898 -11.027 -2.197 1.00 52.28 183 GLN A O 1
ATOM 1357 N N . ALA A 1 184 ? 13.752 -9.171 -1.247 1.00 59.28 184 ALA A N 1
ATOM 1358 C CA . ALA A 1 184 ? 13.228 -8.206 -2.186 1.00 59.28 184 ALA A CA 1
ATOM 1359 C C . ALA A 1 184 ? 14.119 -8.231 -3.440 1.00 59.28 184 ALA A C 1
ATOM 1361 O O . ALA A 1 184 ? 15.309 -7.918 -3.370 1.00 59.28 184 ALA A O 1
ATOM 1362 N N . GLU A 1 185 ? 13.575 -8.646 -4.582 1.00 60.88 185 GLU A N 1
ATOM 1363 C CA . GLU A 1 185 ? 14.257 -8.445 -5.865 1.00 60.88 185 GLU A CA 1
ATOM 1364 C C . GLU A 1 185 ? 13.953 -7.045 -6.377 1.00 60.88 185 GLU A C 1
ATOM 1366 O O . GLU A 1 185 ? 12.786 -6.670 -6.469 1.00 60.88 185 GLU A O 1
ATOM 1371 N N . HIS A 1 186 ? 15.001 -6.294 -6.717 1.00 63.38 186 HIS A N 1
ATOM 1372 C CA . HIS A 1 186 ? 14.901 -4.899 -7.124 1.00 63.38 186 HIS A CA 1
ATOM 1373 C C . HIS A 1 186 ? 15.235 -4.741 -8.601 1.00 63.38 186 HIS A C 1
ATOM 1375 O O . HIS A 1 186 ? 16.296 -5.171 -9.052 1.00 63.38 186 HIS A O 1
ATOM 1381 N N . GLN A 1 187 ? 14.354 -4.073 -9.342 1.00 65.88 187 GLN A N 1
ATOM 1382 C CA . GLN A 1 187 ? 14.599 -3.720 -10.736 1.00 65.88 187 GLN A CA 1
ATOM 1383 C C . GLN A 1 187 ? 14.394 -2.224 -10.962 1.00 65.88 187 GLN A C 1
ATOM 1385 O O . GLN A 1 187 ? 13.459 -1.623 -10.436 1.00 65.88 187 GLN A O 1
ATOM 1390 N N . THR A 1 188 ? 15.288 -1.648 -11.768 1.00 66.62 188 THR A N 1
ATOM 1391 C CA . THR A 1 188 ? 15.186 -0.286 -12.293 1.00 66.62 188 THR A CA 1
ATOM 1392 C C . THR A 1 188 ? 14.342 -0.269 -13.559 1.00 66.62 188 THR A C 1
ATOM 1394 O O . THR A 1 188 ? 14.650 -0.985 -14.509 1.00 66.62 188 THR A O 1
ATOM 1397 N N . LEU A 1 189 ? 13.319 0.585 -13.586 1.00 63.31 189 LEU A N 1
ATOM 1398 C CA . LEU A 1 189 ? 12.586 0.944 -14.801 1.00 63.31 189 LEU A CA 1
ATOM 1399 C C . LEU A 1 189 ? 13.084 2.326 -15.257 1.00 63.31 189 LEU A C 1
ATOM 1401 O O . LEU A 1 189 ? 13.001 3.281 -14.481 1.00 63.31 189 LEU A O 1
ATOM 1405 N N . SER A 1 190 ? 13.670 2.413 -16.456 1.00 57.12 190 SER A N 1
ATOM 1406 C CA . SER A 1 190 ? 14.266 3.633 -17.031 1.00 57.12 190 SER A CA 1
ATOM 1407 C C . SER A 1 190 ? 13.212 4.642 -17.544 1.00 57.12 190 SER A C 1
ATOM 1409 O O . SER A 1 190 ? 12.104 4.245 -17.883 1.00 57.12 190 SER A O 1
ATOM 1411 N N . GLU A 1 191 ? 13.596 5.928 -17.623 1.00 54.81 191 GLU A N 1
ATOM 1412 C CA . GLU A 1 191 ? 12.860 7.098 -18.170 1.00 54.81 191 GLU A CA 1
ATOM 1413 C C . GLU A 1 191 ? 11.620 7.624 -17.405 1.00 54.81 191 GLU A C 1
ATOM 1415 O O . GLU A 1 191 ? 10.477 7.378 -17.781 1.00 54.81 191 GLU A O 1
ATOM 1420 N N . MET A 1 192 ? 11.822 8.458 -16.371 1.00 59.94 192 MET A N 1
ATOM 1421 C CA . MET A 1 192 ? 10.745 9.168 -15.671 1.00 59.94 192 MET A CA 1
ATOM 1422 C C . MET A 1 192 ? 11.161 10.592 -15.281 1.00 59.94 192 MET A C 1
ATOM 1424 O O . MET A 1 192 ? 12.273 10.792 -14.798 1.00 59.94 192 MET A O 1
ATOM 1428 N N . PRO A 1 193 ? 10.269 11.588 -15.420 1.00 56.94 193 PRO A N 1
ATOM 1429 C CA . PRO A 1 193 ? 10.407 12.883 -14.770 1.00 56.94 193 PRO A CA 1
ATOM 1430 C C . PRO A 1 193 ? 10.500 12.719 -13.253 1.00 56.94 193 PRO A C 1
ATOM 1432 O O . PRO A 1 193 ? 9.848 11.853 -12.667 1.00 56.94 193 PRO A O 1
ATOM 1435 N N . THR A 1 194 ? 11.264 13.597 -12.609 1.00 63.78 194 THR A N 1
ATOM 1436 C CA . THR A 1 194 ? 11.423 13.608 -11.155 1.00 63.78 194 THR A CA 1
ATOM 1437 C C . THR A 1 194 ? 10.056 13.742 -10.458 1.00 63.78 194 THR A C 1
ATOM 1439 O O . THR A 1 194 ? 9.337 14.717 -10.708 1.00 63.78 194 THR A O 1
ATOM 1442 N N . PRO A 1 195 ? 9.668 12.793 -9.584 1.00 66.38 195 PRO A N 1
ATOM 1443 C CA . PRO A 1 195 ? 8.428 12.889 -8.821 1.00 66.38 195 PRO A CA 1
ATOM 1444 C C . PRO A 1 195 ? 8.458 14.108 -7.884 1.00 66.38 195 PRO A C 1
ATOM 1446 O O . PRO A 1 195 ? 9.496 14.479 -7.342 1.00 66.38 195 PRO A O 1
ATOM 1449 N N . ASN A 1 196 ? 7.298 14.727 -7.658 1.00 67.75 196 ASN A N 1
ATOM 1450 C CA . ASN A 1 196 ? 7.095 15.756 -6.633 1.00 67.75 196 ASN A CA 1
ATOM 1451 C C . ASN A 1 196 ? 6.182 15.254 -5.496 1.00 67.75 196 ASN A C 1
ATOM 1453 O O . ASN A 1 196 ? 5.601 14.169 -5.584 1.00 67.75 196 ASN A O 1
ATOM 1457 N N . GLY A 1 197 ? 6.011 16.059 -4.439 1.00 62.84 197 GLY A N 1
ATOM 1458 C CA . GLY A 1 197 ? 5.260 15.681 -3.229 1.00 62.84 197 GLY A CA 1
ATOM 1459 C C . GLY A 1 197 ? 3.786 15.295 -3.442 1.00 62.84 197 GLY A C 1
ATOM 1460 O O . GLY A 1 197 ? 3.165 14.700 -2.561 1.00 62.84 197 GLY A O 1
ATOM 1461 N N . HIS A 1 198 ? 3.223 15.568 -4.619 1.00 70.56 198 HIS A N 1
ATOM 1462 C CA . HIS A 1 198 ? 1.836 15.266 -4.972 1.00 70.56 198 HIS A CA 1
ATOM 1463 C C . HIS A 1 198 ? 1.703 14.195 -6.062 1.00 70.56 198 HIS A C 1
ATOM 1465 O O . HIS A 1 198 ? 0.591 13.921 -6.506 1.00 70.56 198 HIS A O 1
ATOM 1471 N N . THR A 1 199 ? 2.805 13.557 -6.459 1.00 77.56 199 THR A N 1
ATOM 1472 C CA . THR A 1 199 ? 2.799 12.486 -7.465 1.00 77.56 199 THR A CA 1
ATOM 1473 C C . THR A 1 199 ? 1.852 11.363 -7.057 1.00 77.56 199 THR A C 1
ATOM 1475 O O . THR A 1 199 ? 1.853 10.941 -5.902 1.00 77.56 199 THR A O 1
ATOM 1478 N N . GLN A 1 200 ? 1.028 10.881 -7.978 1.00 81.25 200 GLN A N 1
ATOM 1479 C CA . GLN A 1 200 ? 0.218 9.675 -7.803 1.00 81.25 200 GLN A CA 1
ATOM 1480 C C . GLN A 1 200 ? 0.861 8.532 -8.579 1.00 81.25 200 GLN A C 1
ATOM 1482 O O . GLN A 1 200 ? 1.426 8.776 -9.640 1.00 81.25 200 GLN A O 1
ATOM 1487 N N . LEU A 1 201 ? 0.773 7.311 -8.057 1.00 84.56 201 LEU A N 1
ATOM 1488 C CA . LEU A 1 201 ? 1.302 6.100 -8.680 1.00 84.56 201 LEU A CA 1
ATOM 1489 C C . LEU A 1 201 ? 0.221 5.024 -8.620 1.00 84.56 201 LEU A C 1
ATOM 1491 O O . LEU A 1 201 ? -0.419 4.849 -7.583 1.00 84.56 201 LEU A O 1
ATOM 1495 N N . THR A 1 202 ? 0.016 4.315 -9.720 1.00 87.38 202 THR A N 1
ATOM 1496 C CA . THR A 1 202 ? -0.881 3.164 -9.803 1.00 87.38 202 THR A CA 1
ATOM 1497 C C . THR A 1 202 ? -0.215 2.060 -10.610 1.00 87.38 202 THR A C 1
ATOM 1499 O O . THR A 1 202 ? 0.599 2.334 -11.486 1.00 87.38 202 THR A O 1
ATOM 1502 N N . ALA A 1 203 ? -0.547 0.815 -10.296 1.00 87.88 203 ALA A N 1
ATOM 1503 C CA . ALA A 1 203 ? -0.080 -0.366 -10.997 1.00 87.88 203 ALA A CA 1
ATOM 1504 C C . ALA A 1 203 ? -1.261 -1.328 -11.109 1.00 87.88 203 ALA A C 1
ATOM 1506 O O . ALA A 1 203 ? -1.916 -1.625 -10.110 1.00 87.88 203 ALA A O 1
ATOM 1507 N N . VAL A 1 204 ? -1.547 -1.790 -12.321 1.00 88.44 204 VAL A N 1
ATOM 1508 C CA . VAL A 1 204 ? -2.669 -2.680 -12.613 1.0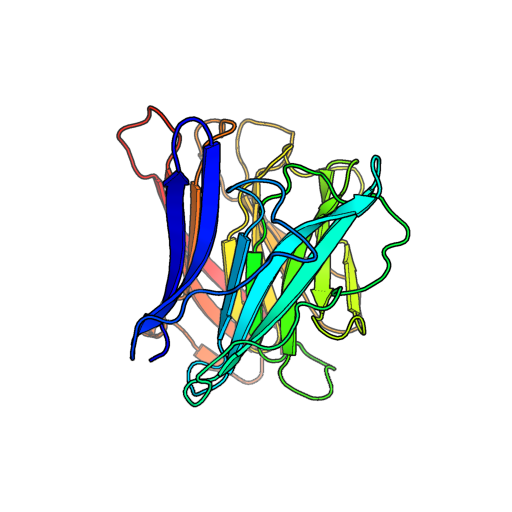0 88.44 204 VAL A CA 1
ATOM 1509 C C . VAL A 1 204 ? -2.158 -3.864 -13.417 1.00 88.44 204 VAL A C 1
ATOM 1511 O O . VAL A 1 204 ? -1.647 -3.701 -14.522 1.00 88.44 204 VAL A O 1
ATOM 1514 N N . LEU A 1 205 ? -2.316 -5.066 -12.872 1.00 89.81 205 LEU A N 1
ATOM 1515 C CA . LEU A 1 205 ? -2.004 -6.305 -13.576 1.00 89.81 205 LEU A CA 1
ATOM 1516 C C . LEU A 1 205 ? -3.007 -6.536 -14.714 1.00 89.81 205 LEU A C 1
ATOM 1518 O O . LEU A 1 205 ? -4.216 -6.459 -14.498 1.00 89.81 205 LEU A O 1
ATOM 1522 N N . ASN A 1 206 ? -2.518 -6.861 -15.909 1.00 91.62 206 ASN A N 1
ATOM 1523 C CA . ASN A 1 206 ? -3.349 -7.281 -17.028 1.00 91.62 206 ASN A CA 1
ATOM 1524 C C . ASN A 1 206 ? -3.695 -8.775 -16.891 1.00 91.62 206 ASN A C 1
ATOM 1526 O O . ASN A 1 206 ? -2.846 -9.624 -17.187 1.00 91.62 206 ASN A O 1
ATOM 1530 N N . PRO A 1 207 ? -4.937 -9.135 -16.513 1.00 87.62 207 PRO A N 1
ATOM 1531 C CA . PRO A 1 207 ? -5.300 -10.527 -16.264 1.00 87.62 207 PRO A CA 1
ATOM 1532 C C . PRO A 1 207 ? -5.187 -11.405 -17.517 1.00 87.62 207 PRO A C 1
ATOM 1534 O O . PRO A 1 207 ? -4.951 -12.601 -17.394 1.00 87.62 207 PRO A O 1
ATOM 1537 N N . ALA A 1 208 ? -5.304 -10.830 -18.721 1.00 92.69 208 ALA A N 1
ATOM 1538 C CA . ALA A 1 208 ? -5.210 -11.578 -19.978 1.00 92.69 208 ALA A CA 1
ATOM 1539 C C . ALA A 1 208 ? -3.791 -12.091 -20.280 1.00 92.69 208 ALA A C 1
ATOM 1541 O O . ALA A 1 208 ? -3.620 -12.957 -21.131 1.00 92.69 208 ALA A O 1
ATOM 1542 N N . THR A 1 209 ? -2.783 -11.547 -19.596 1.00 93.25 209 THR A N 1
ATOM 1543 C CA . THR A 1 209 ? -1.370 -11.918 -19.771 1.00 93.25 209 THR A CA 1
ATOM 1544 C C . THR A 1 209 ? -0.865 -12.855 -18.682 1.00 93.25 209 THR A C 1
ATOM 1546 O O . THR A 1 209 ? 0.288 -13.269 -18.733 1.00 93.25 209 THR A O 1
ATOM 1549 N N . VAL A 1 210 ? -1.703 -13.179 -17.689 1.00 93.12 210 VAL A N 1
ATOM 1550 C CA . VAL A 1 210 ? -1.273 -13.989 -16.550 1.00 93.12 210 VAL A CA 1
ATOM 1551 C C . VAL A 1 210 ? -1.145 -15.448 -16.965 1.00 93.12 210 VAL A C 1
ATOM 1553 O O . VAL A 1 210 ? -2.123 -16.076 -17.373 1.00 93.12 210 VAL A O 1
ATOM 1556 N N . VAL A 1 211 ? 0.058 -15.998 -16.819 1.00 92.88 211 VAL A N 1
ATOM 1557 C CA . VAL A 1 211 ? 0.363 -17.403 -17.091 1.00 92.88 211 VAL A CA 1
ATOM 1558 C C . VAL A 1 211 ? 0.997 -18.014 -15.849 1.00 92.88 211 VAL A C 1
ATOM 1560 O O . VAL A 1 211 ? 2.040 -17.559 -15.393 1.00 92.88 211 VAL A O 1
ATOM 1563 N N . THR A 1 212 ? 0.391 -19.074 -15.316 1.00 90.25 212 THR A N 1
ATOM 1564 C CA . THR A 1 212 ? 0.960 -19.864 -14.214 1.00 90.25 212 THR A CA 1
ATOM 1565 C C . THR A 1 212 ? 1.387 -21.229 -14.737 1.00 90.25 212 THR A C 1
ATOM 1567 O O . THR A 1 212 ? 0.598 -21.939 -15.361 1.00 90.25 212 THR A O 1
ATOM 1570 N N . ASN A 1 213 ? 2.636 -21.606 -14.480 1.00 88.81 213 ASN A N 1
ATOM 1571 C CA . ASN A 1 213 ? 3.198 -22.904 -14.836 1.00 88.81 213 ASN A CA 1
ATOM 1572 C C . ASN A 1 213 ? 4.060 -23.453 -13.683 1.00 88.81 213 ASN A C 1
ATOM 1574 O O . ASN A 1 213 ? 4.128 -22.872 -12.603 1.00 88.81 213 ASN A O 1
ATOM 1578 N N . SER A 1 214 ? 4.729 -24.585 -13.906 1.00 84.50 214 SER A N 1
ATOM 1579 C CA . SER A 1 214 ? 5.563 -25.237 -12.888 1.00 84.50 214 SER A CA 1
ATOM 1580 C C . SER A 1 214 ? 6.813 -24.450 -12.478 1.00 84.50 214 SER A C 1
ATOM 1582 O O . SER A 1 214 ? 7.454 -24.836 -11.512 1.00 84.50 214 SER A O 1
ATOM 1584 N N . SER A 1 215 ? 7.191 -23.404 -13.220 1.00 82.00 215 SER A N 1
ATOM 1585 C CA . SER A 1 215 ? 8.336 -22.538 -12.903 1.00 82.00 215 SER A CA 1
ATOM 1586 C C . SER A 1 215 ? 7.944 -21.228 -12.217 1.00 82.00 215 SER A C 1
ATOM 1588 O O . SER A 1 215 ? 8.828 -20.501 -11.767 1.00 82.00 215 SER A O 1
ATOM 1590 N N . GLY A 1 216 ? 6.647 -20.902 -12.150 1.00 84.62 216 GLY A N 1
ATOM 1591 C CA . GLY A 1 216 ? 6.200 -19.637 -11.584 1.00 84.62 216 GLY A CA 1
ATOM 1592 C C . GLY A 1 216 ? 4.924 -19.063 -12.188 1.00 84.62 216 GLY A C 1
ATOM 1593 O O . GLY A 1 216 ? 4.194 -19.728 -12.926 1.00 84.62 216 GLY A O 1
ATOM 1594 N N . THR A 1 217 ? 4.654 -17.799 -11.861 1.00 89.00 217 THR A N 1
ATOM 1595 C CA . THR A 1 217 ? 3.576 -17.002 -12.457 1.00 89.00 217 THR A CA 1
ATOM 1596 C C . THR A 1 217 ? 4.159 -15.781 -13.158 1.00 89.00 217 THR A C 1
ATOM 1598 O O . THR A 1 217 ? 4.927 -15.033 -12.568 1.00 89.00 217 THR A O 1
ATOM 1601 N N . SER A 1 218 ? 3.792 -15.546 -14.412 1.00 90.81 218 SER A N 1
ATOM 1602 C CA . SER A 1 218 ? 4.156 -14.334 -15.145 1.00 90.81 218 SER A CA 1
ATOM 1603 C C . SER A 1 218 ? 2.926 -13.529 -15.545 1.00 90.81 218 SER A C 1
ATOM 1605 O O . SER A 1 218 ? 1.813 -14.050 -15.559 1.00 90.81 218 SER A O 1
ATOM 1607 N N . GLY A 1 219 ? 3.118 -12.246 -15.839 1.00 91.62 219 GLY A N 1
ATOM 1608 C CA . GLY A 1 219 ? 2.091 -11.352 -16.359 1.00 91.62 219 GLY A CA 1
ATOM 1609 C C . GLY A 1 219 ? 2.640 -9.962 -16.663 1.00 91.62 219 GLY A C 1
ATOM 1610 O O . GLY A 1 219 ? 3.752 -9.613 -16.277 1.00 91.62 219 GLY A O 1
ATOM 1611 N N . THR A 1 220 ? 1.850 -9.151 -17.352 1.00 91.81 220 THR A N 1
ATOM 1612 C CA . THR A 1 220 ? 2.174 -7.760 -17.672 1.00 91.81 220 THR A CA 1
ATOM 1613 C C . THR A 1 220 ? 1.399 -6.828 -16.755 1.00 91.81 220 THR A C 1
ATOM 1615 O O . THR A 1 220 ? 0.174 -6.914 -16.667 1.00 91.81 220 THR A O 1
ATOM 1618 N N . ALA A 1 221 ? 2.087 -5.898 -16.107 1.00 89.31 221 ALA A N 1
ATOM 1619 C CA . ALA A 1 221 ? 1.474 -4.835 -15.331 1.00 89.31 221 ALA A CA 1
ATOM 1620 C C . ALA A 1 221 ? 1.575 -3.496 -16.048 1.00 89.31 221 ALA A C 1
ATOM 1622 O O . ALA A 1 221 ? 2.633 -3.128 -16.543 1.00 89.31 221 ALA A O 1
ATOM 1623 N N . PHE A 1 222 ? 0.483 -2.742 -16.066 1.00 88.94 222 PHE A N 1
ATOM 1624 C CA . PHE A 1 222 ? 0.492 -1.353 -16.491 1.00 88.94 222 PHE A CA 1
ATOM 1625 C C . PHE A 1 222 ? 0.710 -0.472 -15.277 1.00 88.94 222 PHE A C 1
ATOM 1627 O O . PHE A 1 222 ? -0.115 -0.455 -14.363 1.00 88.94 222 PHE A O 1
ATOM 1634 N N . VAL A 1 223 ? 1.820 0.249 -15.266 1.00 86.25 223 VAL A N 1
ATOM 1635 C CA . VAL A 1 223 ? 2.141 1.183 -14.195 1.00 86.25 223 VAL A CA 1
ATOM 1636 C C . VAL A 1 223 ? 2.008 2.589 -14.753 1.00 86.25 223 VAL A C 1
ATOM 1638 O O . VAL A 1 223 ? 2.504 2.885 -15.840 1.00 86.25 223 VAL A O 1
ATOM 1641 N N . SER A 1 224 ? 1.297 3.442 -14.024 1.00 85.88 224 SER A N 1
ATOM 1642 C CA . SER A 1 224 ? 1.048 4.822 -14.420 1.00 85.88 224 SER A CA 1
ATOM 1643 C C . SER A 1 224 ? 1.339 5.772 -13.270 1.00 85.88 224 SER A C 1
ATOM 1645 O O . SER A 1 224 ? 1.057 5.465 -12.110 1.00 85.88 224 SER A O 1
ATOM 1647 N N . TYR A 1 225 ? 1.849 6.959 -13.585 1.00 82.56 225 TYR A N 1
ATOM 1648 C CA . TYR A 1 225 ? 1.990 8.034 -12.608 1.00 82.56 225 TYR A CA 1
ATOM 1649 C C . TYR A 1 225 ? 1.489 9.368 -13.164 1.00 82.56 225 TYR A C 1
ATOM 1651 O O . TYR A 1 225 ? 1.448 9.601 -14.375 1.00 82.56 225 TYR A O 1
ATOM 1659 N N . ILE A 1 226 ? 1.126 10.262 -12.244 1.00 77.94 226 ILE A N 1
ATOM 1660 C CA . ILE A 1 226 ? 0.739 11.644 -12.536 1.00 77.94 226 ILE A CA 1
ATOM 1661 C C . ILE A 1 226 ? 1.509 12.551 -11.589 1.00 77.94 226 ILE A C 1
ATOM 1663 O O . ILE A 1 226 ? 1.305 12.488 -10.376 1.00 77.94 226 ILE A O 1
ATOM 1667 N N . ALA A 1 227 ? 2.389 13.393 -12.128 1.00 70.75 227 ALA A N 1
ATOM 1668 C CA . ALA A 1 227 ? 3.018 14.464 -11.363 1.00 70.75 227 ALA A CA 1
ATOM 1669 C C . ALA A 1 227 ? 2.047 15.652 -11.260 1.00 70.75 227 ALA A C 1
ATOM 1671 O O . ALA A 1 227 ? 1.443 16.048 -12.255 1.00 70.75 227 ALA A O 1
ATOM 1672 N N . ASN A 1 228 ? 1.891 16.250 -10.076 1.00 62.69 228 ASN A N 1
ATOM 1673 C CA . ASN A 1 228 ? 1.014 17.418 -9.933 1.00 62.69 228 ASN A CA 1
ATOM 1674 C C . ASN A 1 228 ? 1.549 18.602 -10.748 1.00 62.69 228 ASN A C 1
ATOM 1676 O O . ASN A 1 228 ? 2.753 18.861 -10.732 1.00 62.69 228 ASN A O 1
ATOM 1680 N N . GLY A 1 229 ? 0.654 19.296 -11.453 1.00 59.31 229 GLY A N 1
ATOM 1681 C CA . GLY A 1 229 ? 0.984 20.351 -12.416 1.00 59.31 229 GLY A CA 1
ATOM 1682 C C . GLY A 1 229 ? 1.432 19.839 -13.790 1.00 59.31 229 GLY A C 1
ATOM 1683 O O . GLY A 1 229 ? 1.480 20.620 -14.736 1.00 59.31 229 GLY A O 1
ATOM 1684 N N . GLY A 1 230 ? 1.711 18.538 -13.927 1.00 59.44 230 GLY A N 1
ATOM 1685 C CA . GLY A 1 230 ? 1.943 17.886 -15.210 1.00 59.44 230 GLY A CA 1
ATOM 1686 C C . GLY A 1 230 ? 0.619 17.410 -15.796 1.00 59.44 230 GLY A C 1
ATOM 1687 O O . GLY A 1 230 ? -0.024 16.524 -15.246 1.00 59.44 230 GLY A O 1
ATOM 1688 N N . GLY A 1 231 ? 0.202 17.976 -16.928 1.00 59.88 231 GLY A N 1
ATOM 1689 C CA . GLY A 1 231 ? -1.003 17.532 -17.644 1.00 59.88 231 GLY A CA 1
ATOM 1690 C C . GLY A 1 231 ? -0.872 16.160 -18.325 1.00 59.88 231 GLY A C 1
ATOM 1691 O O . GLY A 1 231 ? -1.778 15.754 -19.045 1.00 59.88 231 GLY A O 1
ATOM 1692 N N . SER A 1 232 ? 0.251 15.461 -18.144 1.00 68.00 232 SER A N 1
ATOM 1693 C CA . SER A 1 232 ? 0.575 14.200 -18.810 1.00 68.00 232 SER A CA 1
ATOM 1694 C C . SER A 1 232 ? 0.616 13.035 -17.823 1.00 68.00 232 SER A C 1
ATOM 1696 O O . SER A 1 232 ? 1.326 13.091 -16.817 1.00 68.00 232 SER A O 1
ATOM 1698 N N . ILE A 1 233 ? -0.092 11.958 -18.158 1.00 76.12 233 ILE A N 1
ATOM 1699 C CA . ILE A 1 233 ? 0.027 10.657 -17.497 1.00 76.12 233 ILE A CA 1
ATOM 1700 C C . ILE A 1 233 ? 1.188 9.907 -18.159 1.00 76.12 233 ILE A C 1
ATOM 1702 O O . ILE A 1 233 ? 1.148 9.664 -19.364 1.00 76.12 233 ILE A O 1
ATOM 1706 N N . GLY A 1 234 ? 2.201 9.521 -17.385 1.00 76.50 234 GLY A N 1
ATOM 1707 C CA . GLY A 1 234 ? 3.195 8.544 -17.837 1.00 76.50 234 GLY A CA 1
ATOM 1708 C C . GLY A 1 234 ? 2.644 7.138 -17.622 1.00 76.50 234 GLY A C 1
ATOM 1709 O O . GLY A 1 234 ? 2.093 6.878 -16.557 1.00 76.50 234 GLY A O 1
ATOM 1710 N N . THR A 1 235 ? 2.737 6.250 -18.616 1.00 80.19 235 THR A N 1
ATOM 1711 C CA . THR A 1 235 ? 2.304 4.842 -18.510 1.00 80.19 235 THR A CA 1
ATOM 1712 C C . THR A 1 235 ? 3.285 3.927 -19.227 1.00 80.19 235 THR A C 1
ATOM 1714 O O . THR A 1 235 ? 3.740 4.261 -20.317 1.00 80.19 235 THR A O 1
ATOM 1717 N N . TRP A 1 236 ? 3.571 2.766 -18.644 1.00 82.38 236 TRP A N 1
ATOM 1718 C CA . TRP A 1 236 ? 4.378 1.718 -19.263 1.00 82.38 236 TRP A CA 1
ATOM 1719 C C . TRP A 1 236 ? 3.864 0.334 -18.877 1.00 82.38 236 TRP A C 1
ATOM 1721 O O . TRP A 1 236 ? 3.100 0.175 -17.922 1.00 82.38 236 TRP A O 1
ATOM 1731 N N . ALA A 1 237 ? 4.289 -0.659 -19.650 1.00 86.50 237 ALA A N 1
ATOM 1732 C CA . ALA A 1 237 ? 4.086 -2.065 -19.360 1.00 86.50 237 ALA A CA 1
ATOM 1733 C C . ALA A 1 237 ? 5.357 -2.629 -18.708 1.00 86.50 237 ALA A C 1
ATOM 1735 O O . ALA A 1 237 ? 6.453 -2.438 -19.229 1.00 86.50 237 ALA A O 1
ATOM 1736 N N . ASP A 1 238 ? 5.207 -3.305 -17.576 1.00 84.62 238 ASP A N 1
ATOM 1737 C CA . ASP A 1 238 ? 6.253 -4.070 -16.904 1.00 84.62 238 ASP A CA 1
ATOM 1738 C C . ASP A 1 238 ? 5.920 -5.559 -17.019 1.00 84.62 238 ASP A C 1
ATOM 1740 O O . ASP A 1 238 ? 4.842 -5.994 -16.609 1.00 84.62 238 ASP A O 1
ATOM 1744 N N . GLU A 1 239 ? 6.826 -6.339 -17.601 1.00 87.62 239 GLU A N 1
ATOM 1745 C CA . GLU A 1 239 ? 6.714 -7.793 -17.615 1.00 87.62 239 GLU A CA 1
ATOM 1746 C C . GLU A 1 239 ? 7.270 -8.345 -16.305 1.00 87.62 239 GLU A C 1
ATOM 1748 O O . GLU A 1 239 ? 8.455 -8.218 -15.982 1.00 87.62 239 GLU A O 1
ATOM 1753 N N . VAL A 1 240 ? 6.390 -8.968 -15.531 1.00 84.38 240 VAL A N 1
ATOM 1754 C CA . VAL A 1 240 ? 6.705 -9.483 -14.207 1.00 84.38 240 VAL A CA 1
ATOM 1755 C C . VAL A 1 240 ? 6.624 -10.995 -14.236 1.00 84.38 240 VAL A C 1
ATOM 1757 O O . VAL A 1 240 ? 5.657 -11.570 -14.726 1.00 84.38 240 VAL A O 1
ATOM 1760 N N . THR A 1 241 ? 7.650 -11.642 -13.697 1.00 83.38 241 THR A N 1
ATOM 1761 C CA . THR A 1 241 ? 7.673 -13.086 -13.474 1.00 83.38 241 THR A CA 1
ATOM 1762 C C . THR A 1 241 ? 8.045 -13.344 -12.025 1.00 83.38 241 THR A C 1
ATOM 1764 O O . THR A 1 241 ? 8.969 -12.730 -11.497 1.00 83.38 241 THR A O 1
ATOM 1767 N N . THR A 1 242 ? 7.303 -14.239 -11.388 1.00 79.06 242 THR A N 1
ATOM 1768 C CA . THR A 1 242 ? 7.460 -14.648 -9.999 1.00 79.06 242 THR A CA 1
ATOM 1769 C C . THR A 1 242 ? 7.792 -16.130 -9.973 1.00 79.06 242 THR A C 1
ATOM 1771 O O . THR A 1 242 ? 7.088 -16.929 -10.586 1.00 79.06 242 THR A O 1
ATOM 1774 N N . ALA A 1 243 ? 8.882 -16.509 -9.304 1.00 73.75 243 ALA A N 1
ATOM 1775 C CA . ALA A 1 243 ? 9.215 -17.916 -9.091 1.00 73.75 243 ALA A CA 1
ATOM 1776 C C . ALA A 1 243 ? 8.153 -18.610 -8.215 1.00 73.75 243 ALA A C 1
ATOM 1778 O O . ALA A 1 243 ? 7.559 -17.979 -7.332 1.00 73.75 243 ALA A O 1
ATOM 1779 N N . SER A 1 244 ? 7.913 -19.893 -8.498 1.00 64.25 244 SER A N 1
ATOM 1780 C CA . SER A 1 244 ? 7.042 -20.792 -7.724 1.00 64.25 244 SER A CA 1
ATOM 1781 C C . SER A 1 244 ? 7.615 -21.138 -6.357 1.00 64.25 244 SER A C 1
ATOM 1783 O O . SER A 1 244 ? 8.829 -21.444 -6.326 1.00 64.25 244 SER A O 1
#

Foldseek 3Di:
DWDKDWDFDDDDPDTAIWIFTPPPHTATADQPVWGALDPQFWEKEDPVAFKIKIWGWGDPDPPAIFIWMWIGGPPDNYTDHIDTQDDDPFGFDSLWHKYKYWDAAPPDPGTFIWIWTATPVQWIWIGTSNRPDIATQDDPPWHFDVNWAKEWDDWPNWIWIFTHTPPFQFATWTFTDHPPPRDTDTDGDDDDHGADNPKHKYKAWDPVAWDQDQFWIKTKIKIWMDHPVDPDIDIDIDIDTDGD

Secondary structure (DSSP, 8-state):
--EEEEEEEEETTEEEEEEEEEESS-EE---TTS-BS-TTSEEEEE-SSSEEEEEEEEEEETTEEEEEEEEEETT-SSPPPPEES---SSPBPTT---EEEEE--TT-SS-EEEEEEEBTTS-EEEEETTSS-EEE-SPTT-PBPTT--EEEEEETTEEEEEEEBTT-SS-EEEEEE-SSS--EEEEPPP--PPP-TT-EEEEEEEEEEEEEETTEEEEEEEEEEE-TT---EEEEEEEEEEE-